Protein AF-A0AAW1MKC7-F1 (afdb_monomer)

Mean predicted aligned error: 20.27 Å

pLDDT: mean 74.58, std 15.75, range [35.03, 94.0]

Sequence (272 aa):
MADAAARQLQYEYKANSNLVLQADVRLIERRSRDEATGEVMSLVGKLSGTRMGDRAQRTRPGKAEERKVKRQKRDEAQYDFARMKGATLLSEGVDEMVGIIYRPKTQETRQTYEVLLSFLQEALGDQPRDILCGAADEVLAVLKNDRLKEKEKKKETETLIGPLAEERFALLVNLGKKITDFGNEESKAANVGEENIDETYGINVQFEESEEEDDEDMYGEVREEMDDEEGEEAKDDGAIHAENLGGVEEMKKEKSLHPLDIDAYWLNRYIP

Radius of gyration: 43.29 Å; Cα contacts (8 Å, |Δi|>4): 87; chains: 1; bounding box: 131×87×96 Å

Nearest PDB structures (foldseek):
  8h6e-assembly1_5D  TM=7.846E-01  e=1.022E-12  Homo sapiens
  7dvq-assembly1_D  TM=9.592E-01  e=7.046E-06  Homo sapiens
  8ro0-assembly1_B  TM=9.860E-01  e=1.695E-04  Caenorhabditis elegans
  6yxq-assembly1_A  TM=3.711E-01  e=7.176E-02  Homo sapiens

Solvent-accessible surface area (backbone atoms only — not comparable to full-atom values): 18209 Å² total; per-residue (Å²): 116,70,72,60,53,53,53,48,64,76,68,44,56,79,75,58,73,78,60,78,79,78,74,62,73,84,79,46,81,76,74,61,94,83,59,87,79,81,69,90,71,83,57,80,90,69,52,80,93,62,57,95,64,77,83,69,77,84,81,76,75,78,65,54,68,61,17,49,51,50,34,53,54,50,52,60,69,40,44,64,57,58,70,43,60,88,58,50,94,85,34,74,80,52,61,61,52,68,79,57,86,75,75,68,87,44,75,68,33,37,54,47,47,54,52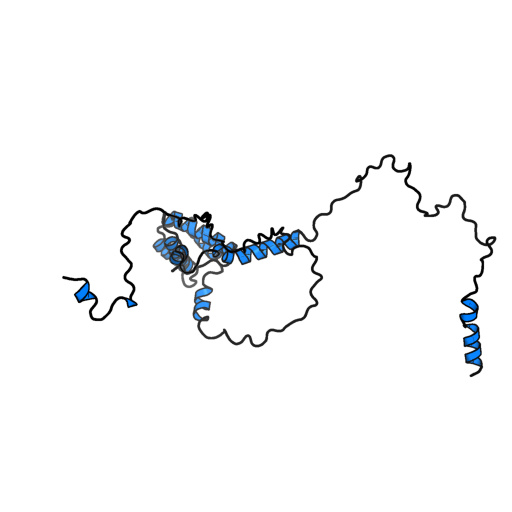,50,44,53,55,46,36,73,58,74,38,98,65,60,69,54,60,47,45,43,52,50,45,55,46,47,51,49,71,67,37,84,88,55,52,73,73,52,36,50,54,54,45,29,70,73,57,38,92,68,58,70,69,57,50,53,52,51,53,52,45,53,65,64,46,78,72,76,72,61,50,73,72,38,63,77,61,69,76,82,82,80,87,84,77,84,83,74,80,83,85,78,88,70,83,76,73,87,75,65,97,60,58,78,48,70,61,84,75,76,82,71,74,79,79,66,69,86,73,75,86,71,84,65,76,88,73,81,87,81,76,85,79,93,73,91,72,85,67,80,74,78,82,53,78,85,72,63,53,102,58,43,66,72,75,74,49,134

Organism: Popillia japonica (NCBI:txid7064)

InterPro domains:
  IPR048863 Pre-mRNA-splicing helicase BRR2-like, plug domain [PF21188] (109-175)

Structure (mmCIF, N/CA/C/O backbone):
data_AF-A0AAW1MKC7-F1
#
_entry.id   AF-A0AAW1MKC7-F1
#
loop_
_atom_site.group_PDB
_atom_site.id
_atom_site.type_symbol
_atom_site.label_atom_id
_atom_site.label_alt_id
_atom_site.label_comp_id
_atom_site.label_asym_id
_atom_site.label_entity_id
_atom_site.label_seq_id
_atom_site.pdbx_PDB_ins_code
_atom_site.Cartn_x
_atom_site.Cartn_y
_atom_site.Cartn_z
_atom_site.occupancy
_atom_site.B_iso_or_equiv
_atom_site.auth_seq_id
_atom_site.auth_comp_id
_atom_site.auth_asym_id
_atom_site.auth_atom_id
_atom_site.pdbx_PDB_model_num
ATOM 1 N N . MET A 1 1 ? 38.127 50.609 -59.399 1.00 57.94 1 MET A N 1
ATOM 2 C CA . MET A 1 1 ? 37.382 49.496 -60.036 1.00 57.94 1 MET A CA 1
ATOM 3 C C . MET A 1 1 ? 38.293 48.476 -60.728 1.00 57.94 1 MET A C 1
ATOM 5 O O . MET A 1 1 ? 37.998 47.299 -60.615 1.00 57.94 1 MET A O 1
ATOM 9 N N . ALA A 1 2 ? 39.412 48.862 -61.361 1.00 62.75 2 ALA A N 1
ATOM 10 C CA . ALA A 1 2 ? 40.332 47.911 -62.011 1.00 62.75 2 ALA A CA 1
ATOM 11 C C . ALA A 1 2 ? 41.073 46.953 -61.044 1.00 62.75 2 ALA A C 1
ATOM 13 O O . ALA A 1 2 ? 41.262 45.785 -61.360 1.00 62.75 2 ALA A O 1
ATOM 14 N N . ASP A 1 3 ? 41.425 47.419 -59.840 1.00 67.38 3 ASP A N 1
ATOM 15 C CA . ASP A 1 3 ? 42.189 46.628 -58.856 1.00 67.38 3 ASP A CA 1
ATOM 16 C C . ASP A 1 3 ? 41.372 45.471 -58.231 1.00 67.38 3 ASP A C 1
ATOM 18 O O . ASP A 1 3 ? 41.902 44.427 -57.859 1.00 67.38 3 ASP A O 1
ATOM 22 N N . ALA A 1 4 ? 40.042 45.615 -58.186 1.00 68.50 4 ALA A N 1
ATOM 23 C CA . ALA A 1 4 ? 39.134 44.569 -57.711 1.00 68.50 4 ALA A CA 1
ATOM 24 C C . ALA A 1 4 ? 38.968 43.435 -58.739 1.00 68.50 4 ALA A C 1
ATOM 26 O O . ALA A 1 4 ? 38.942 42.265 -58.363 1.00 68.50 4 ALA A O 1
ATOM 27 N N . ALA A 1 5 ? 38.928 43.775 -60.032 1.00 72.69 5 ALA A N 1
ATOM 28 C CA . ALA A 1 5 ? 38.855 42.800 -61.118 1.00 72.69 5 ALA A CA 1
ATOM 29 C C . ALA A 1 5 ? 40.158 41.990 -61.247 1.00 72.69 5 ALA A C 1
ATOM 31 O O . ALA A 1 5 ? 40.115 40.783 -61.464 1.00 72.69 5 ALA A O 1
ATOM 32 N N . ALA A 1 6 ? 41.318 42.623 -61.034 1.00 73.06 6 ALA A N 1
ATOM 33 C CA . ALA A 1 6 ? 42.609 41.933 -61.036 1.00 73.06 6 ALA A CA 1
ATOM 34 C C . ALA A 1 6 ? 42.734 40.914 -59.888 1.00 73.06 6 ALA A C 1
ATOM 36 O O . ALA A 1 6 ? 43.216 39.804 -60.109 1.00 73.06 6 ALA A O 1
ATOM 37 N N . ARG A 1 7 ? 42.240 41.239 -58.682 1.00 70.19 7 ARG A N 1
ATOM 38 C CA . ARG A 1 7 ? 42.171 40.263 -57.577 1.00 70.19 7 ARG A CA 1
ATOM 39 C C . ARG A 1 7 ? 41.189 39.132 -57.859 1.00 70.19 7 ARG A C 1
ATOM 41 O O . ARG A 1 7 ? 41.499 37.991 -57.544 1.00 70.19 7 ARG A O 1
ATOM 48 N N . GLN A 1 8 ? 40.034 39.417 -58.461 1.00 69.94 8 GLN A N 1
ATOM 49 C CA . GLN A 1 8 ? 39.086 38.365 -58.843 1.00 69.94 8 GLN A CA 1
ATOM 50 C C . GLN A 1 8 ? 39.697 37.389 -59.855 1.00 69.94 8 GLN A C 1
ATOM 52 O O . GLN A 1 8 ? 39.552 36.187 -59.671 1.00 69.94 8 GLN A O 1
ATOM 57 N N . LEU A 1 9 ? 40.458 37.881 -60.839 1.00 69.12 9 LEU A N 1
ATOM 58 C CA . LEU A 1 9 ? 41.178 37.038 -61.802 1.00 69.12 9 LEU A CA 1
ATOM 59 C C . LEU A 1 9 ? 42.311 36.217 -61.159 1.00 69.12 9 LEU A C 1
ATOM 61 O O . LEU A 1 9 ? 42.564 35.093 -61.579 1.00 69.12 9 LEU A O 1
ATOM 65 N N . GLN A 1 10 ? 42.983 36.741 -60.127 1.00 66.56 10 GLN A N 1
ATOM 66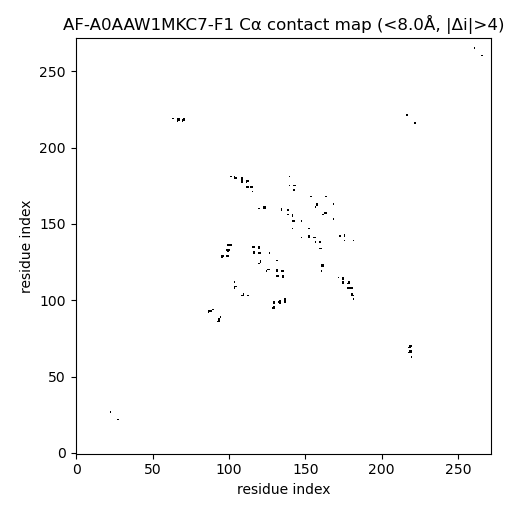 C CA . GLN A 1 10 ? 44.035 36.009 -59.403 1.00 66.56 10 GLN A CA 1
ATOM 67 C C . GLN A 1 10 ? 43.498 34.837 -58.568 1.00 66.56 10 GLN A C 1
ATOM 69 O O . GLN A 1 10 ? 44.209 33.853 -58.377 1.00 66.56 10 GLN A O 1
ATOM 74 N N . TYR A 1 11 ? 42.256 34.930 -58.087 1.00 66.69 11 TYR A N 1
ATOM 75 C CA . TYR A 1 11 ? 41.595 33.881 -57.302 1.00 66.69 11 TYR A CA 1
ATOM 76 C C . TYR A 1 11 ? 40.483 33.168 -58.084 1.00 66.69 11 TYR A C 1
ATOM 78 O O . TYR A 1 11 ? 39.650 32.478 -57.492 1.00 66.69 11 TYR A O 1
ATOM 86 N N . GLU A 1 12 ? 40.442 33.323 -59.411 1.00 72.44 12 GLU A N 1
ATOM 87 C CA . GLU A 1 12 ? 39.444 32.659 -60.241 1.00 72.44 12 GLU A CA 1
ATOM 88 C C . GLU A 1 12 ? 39.705 31.146 -60.274 1.00 72.44 12 GLU A C 1
ATOM 90 O O . GLU A 1 12 ? 40.585 30.631 -60.964 1.00 72.44 12 GLU A O 1
ATOM 95 N N . TYR A 1 13 ? 38.869 30.401 -59.551 1.00 62.97 13 TYR A N 1
ATOM 96 C CA . TYR A 1 13 ? 38.897 28.938 -59.507 1.00 62.97 13 TYR A CA 1
ATOM 97 C C . TYR A 1 13 ? 38.614 28.275 -60.865 1.00 62.97 13 TYR A C 1
ATOM 99 O O . TYR A 1 13 ? 38.887 27.089 -61.019 1.00 62.97 13 TYR A O 1
ATOM 107 N N . LYS A 1 14 ? 38.127 29.020 -61.869 1.00 67.81 14 LYS A N 1
ATOM 108 C CA . LYS A 1 14 ? 37.900 28.519 -63.237 1.00 67.81 14 LYS A CA 1
ATOM 109 C C . LYS A 1 14 ? 39.175 28.029 -63.926 1.00 67.81 14 LYS A C 1
ATOM 111 O O . L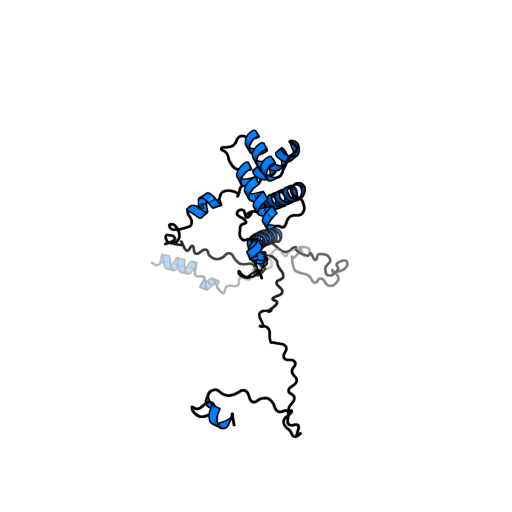YS A 1 14 ? 39.103 27.088 -64.707 1.00 67.81 14 LYS A O 1
ATOM 116 N N . ALA A 1 15 ? 40.327 28.641 -63.645 1.00 63.81 15 ALA A N 1
ATOM 117 C CA . ALA A 1 15 ? 41.605 28.187 -64.200 1.00 63.81 15 ALA A CA 1
ATOM 118 C C . ALA A 1 15 ? 42.137 26.931 -63.483 1.00 63.81 15 ALA A C 1
ATOM 120 O O . ALA A 1 15 ? 42.843 26.122 -64.079 1.00 63.81 15 ALA A O 1
ATOM 121 N N . ASN A 1 16 ? 41.747 26.742 -62.220 1.00 63.62 16 ASN A N 1
ATOM 122 C CA . ASN A 1 16 ? 42.212 25.646 -61.372 1.00 63.62 16 ASN A CA 1
ATOM 123 C C . ASN A 1 16 ? 41.241 24.456 -61.336 1.00 63.62 16 ASN A C 1
ATOM 125 O O . ASN A 1 16 ? 41.615 23.389 -60.859 1.00 63.62 16 ASN A O 1
ATOM 129 N N . SER A 1 17 ? 40.010 24.600 -61.842 1.00 67.81 17 SER A N 1
ATOM 130 C CA . SER A 1 17 ? 38.966 23.578 -61.692 1.00 67.81 17 SER A CA 1
ATOM 131 C C . SER A 1 17 ? 39.216 22.311 -62.513 1.00 67.81 17 SER A C 1
ATOM 133 O O . SER A 1 17 ? 38.713 21.257 -62.146 1.00 67.81 17 SER A O 1
ATOM 135 N N . ASN A 1 18 ? 40.012 22.393 -63.587 1.00 71.44 18 ASN A N 1
ATOM 136 C CA . ASN A 1 18 ? 40.374 21.243 -64.432 1.00 71.44 18 ASN A CA 1
ATOM 137 C C . ASN A 1 18 ? 41.886 20.952 -64.448 1.00 71.44 18 ASN A C 1
ATOM 139 O O . ASN A 1 18 ? 42.344 20.117 -65.231 1.00 71.44 18 ASN A O 1
ATOM 143 N N . LEU A 1 19 ? 42.678 21.635 -63.617 1.00 73.00 19 LEU A N 1
ATOM 144 C CA . LEU A 1 19 ? 44.123 21.438 -63.580 1.00 73.00 19 LEU A CA 1
ATOM 145 C C . LEU A 1 19 ? 44.464 20.246 -62.678 1.00 73.00 19 LEU A C 1
ATOM 147 O O . LEU A 1 19 ? 44.645 20.385 -61.471 1.00 73.00 19 LEU A O 1
ATOM 151 N N . VAL A 1 20 ? 44.581 19.061 -63.274 1.00 67.94 20 VAL A N 1
ATOM 152 C CA . VAL A 1 20 ? 45.128 17.885 -62.587 1.00 67.94 20 VAL A CA 1
ATOM 153 C C . VAL A 1 20 ? 46.652 17.959 -62.658 1.00 67.94 20 VAL A C 1
ATOM 155 O O . VAL A 1 20 ? 47.268 17.504 -63.621 1.00 67.94 20 VAL A O 1
ATOM 158 N N . LEU A 1 21 ? 47.274 18.566 -61.646 1.00 71.50 21 LEU A N 1
ATOM 159 C CA . LEU A 1 21 ? 48.724 18.498 -61.476 1.00 71.50 21 LEU A CA 1
ATOM 160 C C . LEU A 1 21 ? 49.099 17.067 -61.080 1.00 71.50 21 LEU A C 1
ATOM 162 O O . LEU A 1 21 ? 48.853 16.633 -59.956 1.00 71.50 21 LEU A O 1
ATOM 166 N N . GLN A 1 22 ? 49.689 16.320 -62.013 1.00 67.19 22 GLN A N 1
ATOM 167 C CA . GLN A 1 22 ? 50.344 15.060 -61.679 1.00 67.19 22 GLN A CA 1
ATOM 168 C C . GLN A 1 22 ? 51.588 15.390 -60.852 1.00 67.19 22 GLN A C 1
ATOM 170 O O . GLN A 1 22 ? 52.542 15.974 -61.363 1.00 67.19 22 GLN A O 1
ATOM 175 N N . ALA A 1 23 ? 51.562 15.058 -59.562 1.00 67.81 23 ALA A N 1
ATOM 176 C CA . ALA A 1 23 ? 52.738 15.171 -58.712 1.00 67.81 23 ALA A CA 1
ATOM 177 C C . ALA A 1 23 ? 53.872 14.312 -59.295 1.00 67.81 23 ALA A C 1
ATOM 179 O O . ALA A 1 23 ? 53.654 13.161 -59.681 1.00 67.81 23 ALA A O 1
ATOM 180 N N . ASP A 1 24 ? 55.081 14.872 -59.374 1.00 67.75 24 ASP A N 1
ATOM 181 C CA . ASP A 1 24 ? 56.245 14.151 -59.881 1.00 67.75 24 ASP A CA 1
ATOM 182 C C . ASP A 1 24 ? 56.581 12.997 -58.923 1.00 67.75 24 ASP A C 1
ATOM 184 O O . ASP A 1 24 ? 57.064 13.192 -57.806 1.00 67.75 24 ASP A O 1
ATOM 188 N N . VAL A 1 25 ? 56.296 11.770 -59.363 1.00 66.06 25 VAL A N 1
ATOM 189 C CA . VAL A 1 25 ? 56.378 10.523 -58.576 1.00 66.06 25 VAL A CA 1
ATOM 190 C C . VAL A 1 25 ? 57.807 10.212 -58.103 1.00 66.06 25 VAL A C 1
ATOM 192 O O . VAL A 1 25 ? 58.027 9.276 -57.336 1.00 66.06 25 VAL A O 1
ATOM 195 N N . ARG A 1 26 ? 58.801 10.973 -58.577 1.00 68.06 26 ARG A N 1
ATOM 196 C CA . ARG A 1 26 ? 60.199 10.911 -58.129 1.00 68.06 26 ARG A CA 1
ATOM 197 C C . ARG A 1 26 ? 60.459 11.702 -56.843 1.00 68.06 26 ARG A C 1
ATOM 199 O O . ARG A 1 26 ? 61.398 11.358 -56.136 1.00 68.06 26 ARG A O 1
ATOM 206 N N . LEU A 1 27 ? 59.655 12.730 -56.552 1.00 66.50 27 LEU A N 1
ATOM 207 C CA . LEU A 1 27 ? 59.727 13.526 -55.316 1.00 66.50 27 LEU A CA 1
ATOM 208 C C . LEU A 1 27 ? 58.799 13.003 -54.210 1.00 66.50 27 LEU A C 1
ATOM 210 O O . LEU A 1 27 ? 58.861 13.477 -53.079 1.00 66.50 27 LEU A O 1
ATOM 214 N N . ILE A 1 28 ? 57.949 12.026 -54.525 1.00 65.06 28 ILE A N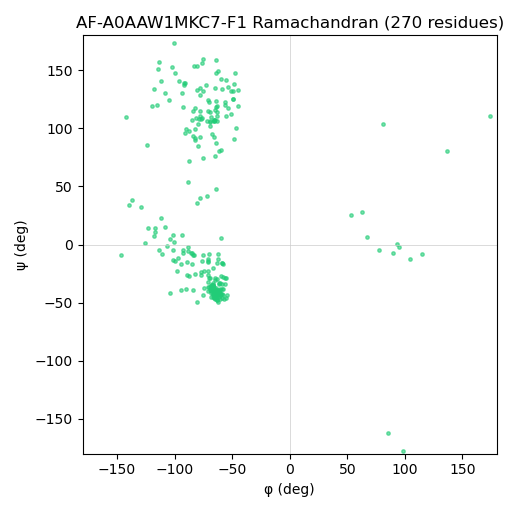 1
ATOM 215 C CA . ILE A 1 28 ? 57.167 11.290 -53.535 1.00 65.06 28 ILE A CA 1
ATOM 216 C C . ILE A 1 28 ? 58.081 10.208 -52.967 1.00 65.06 28 ILE A C 1
ATOM 218 O O . ILE A 1 28 ? 58.536 9.327 -53.701 1.00 65.06 28 ILE A O 1
ATOM 222 N N . GLU A 1 29 ? 58.363 10.280 -51.668 1.00 64.50 29 GLU A N 1
ATOM 223 C CA . GLU A 1 29 ? 59.078 9.230 -50.949 1.00 64.50 29 GLU A CA 1
ATOM 224 C C . GLU A 1 29 ? 58.322 7.912 -51.167 1.00 64.50 29 GLU A C 1
ATOM 226 O O . GLU A 1 29 ? 57.168 7.746 -50.760 1.00 64.50 29 GLU A O 1
ATOM 231 N N . ARG A 1 30 ? 58.924 6.993 -51.932 1.00 62.44 30 ARG A N 1
ATOM 232 C CA . ARG A 1 30 ? 58.345 5.669 -52.150 1.00 62.44 30 ARG A CA 1
ATOM 233 C C . ARG A 1 30 ? 58.350 4.983 -50.795 1.00 62.44 30 ARG A C 1
ATOM 235 O O . ARG A 1 30 ? 59.424 4.612 -50.328 1.00 62.44 30 ARG A O 1
ATOM 242 N N . ARG A 1 31 ? 57.169 4.844 -50.185 1.00 59.59 31 ARG A N 1
ATOM 243 C CA . ARG A 1 31 ? 56.999 4.107 -48.929 1.00 59.59 31 ARG A CA 1
ATOM 244 C C . ARG A 1 31 ? 57.766 2.798 -48.989 1.00 59.59 31 ARG A C 1
ATOM 246 O O . ARG A 1 31 ? 57.714 2.090 -50.005 1.00 59.59 31 ARG A O 1
ATOM 253 N N . SER A 1 32 ? 58.507 2.517 -47.923 1.00 61.91 32 SER A N 1
ATOM 254 C CA . SER A 1 32 ? 59.275 1.286 -47.840 1.00 61.91 32 SER A CA 1
ATOM 255 C C . SER A 1 32 ? 58.316 0.104 -47.951 1.00 61.91 32 SER A C 1
ATOM 257 O O . SER A 1 32 ? 57.198 0.137 -47.439 1.00 61.91 32 SER A O 1
ATOM 259 N N . ARG A 1 33 ? 58.745 -0.953 -48.644 1.00 63.53 33 ARG A N 1
ATOM 260 C CA . ARG A 1 33 ? 57.921 -2.136 -48.946 1.00 63.53 33 ARG A CA 1
ATOM 261 C C . ARG A 1 33 ? 57.393 -2.849 -47.686 1.00 63.53 33 ARG A C 1
ATOM 263 O O . ARG A 1 33 ? 56.461 -3.636 -47.800 1.00 63.53 33 ARG A O 1
ATOM 270 N N . ASP A 1 34 ? 57.973 -2.541 -46.526 1.00 64.88 34 ASP A N 1
ATOM 271 C CA . ASP A 1 34 ? 57.637 -3.095 -45.211 1.00 64.88 34 ASP A CA 1
ATOM 272 C C . ASP A 1 34 ? 56.769 -2.168 -44.335 1.00 64.88 34 ASP A C 1
ATOM 274 O O . ASP A 1 34 ? 56.546 -2.457 -43.159 1.00 64.88 34 ASP A O 1
ATOM 278 N N . GLU A 1 35 ? 56.255 -1.056 -44.863 1.00 73.00 35 GLU A N 1
ATOM 279 C CA . GLU A 1 35 ? 55.296 -0.232 -44.123 1.00 73.00 35 GLU A CA 1
ATOM 280 C C . GLU A 1 35 ? 53.896 -0.855 -44.156 1.00 73.00 35 GLU A C 1
ATOM 282 O O . GLU A 1 35 ? 53.359 -1.168 -45.219 1.00 73.00 35 GLU A O 1
ATOM 287 N N . ALA A 1 36 ? 53.275 -1.014 -42.983 1.00 73.69 36 ALA A N 1
ATOM 288 C CA . ALA A 1 36 ? 51.906 -1.501 -42.878 1.00 73.69 36 ALA A CA 1
ATOM 289 C C . ALA A 1 36 ? 50.946 -0.511 -43.562 1.00 73.69 36 ALA A C 1
ATOM 291 O O . ALA A 1 36 ? 50.653 0.562 -43.039 1.00 73.69 36 ALA A O 1
ATOM 292 N N . THR A 1 37 ? 50.445 -0.886 -44.738 1.00 76.75 37 THR A N 1
ATOM 293 C CA . THR A 1 37 ? 49.634 -0.038 -45.626 1.00 76.75 37 THR A CA 1
ATOM 294 C C . THR A 1 37 ? 48.229 0.253 -45.096 1.00 76.75 37 THR A C 1
ATOM 296 O O . THR A 1 37 ? 47.515 1.068 -45.672 1.00 76.75 37 THR A O 1
ATOM 299 N N . GLY A 1 38 ? 47.818 -0.400 -44.001 1.00 82.44 38 GLY A N 1
ATOM 300 C CA . GLY A 1 38 ? 46.467 -0.291 -43.442 1.00 82.44 38 GLY A CA 1
ATOM 301 C C . GLY A 1 38 ? 45.378 -0.882 -44.345 1.00 82.44 38 GLY A C 1
ATOM 302 O O . GLY A 1 38 ? 44.195 -0.750 -44.044 1.00 82.44 38 GLY A O 1
ATOM 303 N N . GLU A 1 39 ? 45.757 -1.528 -45.450 1.00 84.81 39 GLU A N 1
ATOM 304 C CA . GLU A 1 39 ? 44.825 -2.133 -46.395 1.00 84.81 39 GLU A CA 1
ATOM 305 C C . GLU A 1 39 ? 44.200 -3.405 -45.806 1.00 84.81 39 GLU A C 1
ATOM 307 O O . GLU A 1 39 ? 44.876 -4.243 -45.199 1.00 84.81 39 GLU A O 1
ATOM 312 N N . VAL A 1 40 ? 42.889 -3.571 -45.998 1.00 88.50 40 VAL A N 1
ATOM 313 C CA . VAL A 1 40 ? 42.175 -4.775 -45.561 1.00 88.50 40 VAL A CA 1
ATOM 314 C C . VAL A 1 40 ? 42.593 -5.969 -46.419 1.00 88.50 40 VAL A C 1
ATOM 316 O O . VAL A 1 40 ? 42.464 -5.963 -47.641 1.00 88.50 40 VAL A O 1
ATOM 319 N N . MET A 1 41 ? 43.100 -7.021 -45.778 1.00 85.62 41 MET A N 1
ATOM 320 C CA . MET A 1 41 ? 43.495 -8.250 -46.463 1.00 85.62 41 MET A CA 1
ATOM 321 C C . MET A 1 41 ? 42.450 -9.347 -46.290 1.00 85.62 41 MET A C 1
ATOM 323 O O . MET A 1 41 ? 41.786 -9.441 -45.260 1.00 85.62 41 MET A O 1
ATOM 327 N N . SER A 1 42 ? 42.391 -10.254 -47.264 1.00 91.06 42 SER A N 1
ATOM 328 C CA . SER A 1 42 ? 41.594 -11.476 -47.151 1.00 91.06 42 SER A CA 1
ATOM 329 C C . SER A 1 42 ? 4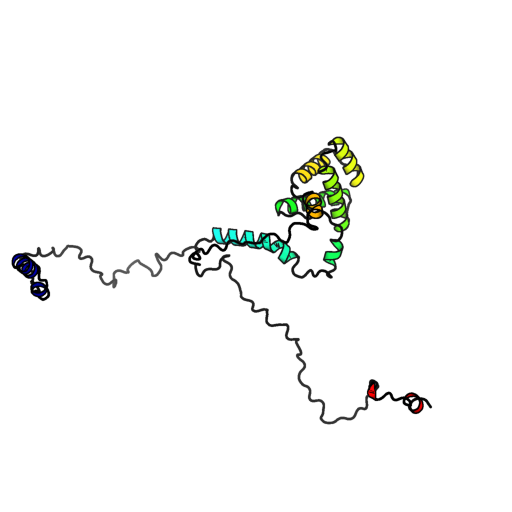1.959 -12.287 -45.898 1.00 91.06 42 SER A C 1
ATOM 331 O O . SER A 1 42 ? 43.139 -12.396 -45.530 1.00 91.06 42 SER A O 1
ATOM 333 N N . LEU A 1 43 ? 40.930 -12.865 -45.265 1.00 88.38 43 LEU A N 1
ATOM 334 C CA . LEU A 1 43 ? 41.029 -13.741 -44.093 1.00 88.38 43 LEU A CA 1
ATOM 335 C C . LEU A 1 43 ? 41.226 -15.226 -44.461 1.00 88.38 43 LEU A C 1
ATOM 337 O O . LEU A 1 43 ? 41.373 -16.061 -43.568 1.00 88.38 43 LEU A O 1
ATOM 341 N N . VAL A 1 44 ? 41.252 -15.583 -45.751 1.00 89.56 44 VAL A N 1
ATOM 342 C CA . VAL A 1 44 ? 41.500 -16.967 -46.199 1.00 89.56 44 VAL A CA 1
ATOM 343 C C . VAL A 1 44 ? 42.841 -17.459 -45.636 1.00 89.56 44 VAL A C 1
ATOM 345 O O . VAL A 1 44 ? 43.873 -16.820 -45.824 1.00 89.56 44 VAL A O 1
ATOM 348 N N . GLY A 1 45 ? 42.820 -18.572 -44.896 1.00 88.69 45 GLY A N 1
ATOM 349 C CA . GLY A 1 45 ? 44.000 -19.137 -44.224 1.00 88.69 45 GLY A CA 1
ATOM 350 C C . GLY A 1 45 ? 44.431 -18.430 -42.929 1.00 88.69 45 GLY A C 1
ATOM 351 O O . GLY A 1 45 ? 45.318 -18.932 -42.247 1.00 88.69 45 GLY A O 1
ATOM 352 N N . LYS A 1 46 ? 43.791 -17.314 -42.550 1.00 88.56 46 LYS A N 1
ATOM 353 C CA . LYS A 1 46 ? 44.071 -16.545 -41.316 1.00 88.56 46 LYS A CA 1
ATOM 354 C C . LYS A 1 46 ? 43.033 -16.764 -40.206 1.00 88.56 46 LYS A C 1
ATOM 356 O O . LYS A 1 46 ? 43.092 -16.113 -39.172 1.00 88.56 46 LYS A O 1
ATOM 361 N N . LEU A 1 47 ? 42.081 -17.672 -40.425 1.00 87.44 47 LEU A N 1
ATOM 362 C CA . LEU A 1 47 ? 41.035 -18.058 -39.466 1.00 87.44 47 LEU A CA 1
ATOM 363 C C . LEU A 1 47 ? 41.423 -19.284 -38.617 1.00 87.44 47 LEU A C 1
ATOM 365 O O . LEU A 1 47 ? 40.596 -19.839 -37.899 1.00 87.44 47 LEU A O 1
ATOM 369 N N . SER A 1 48 ? 42.670 -19.757 -38.707 1.00 86.06 48 SER A N 1
ATOM 370 C CA . SER A 1 48 ? 43.135 -20.885 -37.897 1.00 86.06 48 SER A CA 1
ATOM 371 C C . SER A 1 48 ? 43.125 -20.506 -36.414 1.00 86.06 48 SER A C 1
ATOM 373 O O . SER A 1 48 ? 43.871 -19.621 -36.001 1.00 86.06 48 SER A O 1
ATOM 375 N N . GLY A 1 49 ? 42.294 -21.182 -35.621 1.00 86.94 49 GLY A N 1
ATOM 376 C CA . GLY A 1 49 ? 42.172 -20.941 -34.180 1.00 86.94 49 GLY A CA 1
ATOM 377 C C . GLY A 1 49 ? 41.046 -19.987 -33.775 1.00 86.94 49 GLY A C 1
ATOM 378 O O . GLY A 1 49 ? 40.825 -19.827 -32.581 1.00 86.94 49 GLY A O 1
ATOM 379 N N . THR A 1 50 ? 40.298 -19.407 -34.721 1.00 88.38 50 THR A N 1
ATOM 380 C CA . THR A 1 50 ? 39.083 -18.638 -34.418 1.00 88.38 50 THR A CA 1
ATOM 381 C C . THR A 1 50 ? 37.843 -19.416 -34.846 1.00 88.38 50 THR A C 1
ATOM 383 O O . THR A 1 50 ? 37.755 -19.934 -35.960 1.00 88.38 50 THR A O 1
ATOM 386 N N . ARG A 1 51 ? 36.861 -19.530 -33.946 1.00 91.12 51 ARG A N 1
ATOM 387 C CA . ARG A 1 51 ? 35.555 -20.124 -34.260 1.00 91.12 51 ARG A CA 1
ATOM 388 C C . ARG A 1 51 ? 34.534 -19.020 -34.512 1.00 91.12 51 ARG A C 1
ATOM 390 O O . ARG A 1 51 ? 34.570 -17.965 -33.881 1.00 91.12 51 ARG A O 1
ATOM 397 N N . MET A 1 52 ? 33.578 -19.279 -35.401 1.00 91.75 52 MET A N 1
ATOM 398 C CA . MET A 1 52 ? 32.399 -18.421 -35.536 1.00 91.75 52 MET A CA 1
ATOM 399 C C . MET A 1 52 ? 31.696 -18.314 -34.174 1.00 91.75 52 MET A C 1
ATOM 401 O O . MET A 1 52 ? 31.303 -19.330 -33.603 1.00 91.75 52 MET A O 1
ATOM 405 N N . GLY A 1 53 ? 31.585 -17.091 -33.648 1.00 92.75 53 GLY A N 1
ATOM 406 C CA . GLY A 1 53 ? 30.975 -16.808 -32.344 1.00 92.75 53 GLY A CA 1
ATOM 407 C C . GLY A 1 53 ? 31.929 -16.751 -31.144 1.00 92.75 53 GLY A C 1
ATOM 408 O O . GLY A 1 53 ? 31.462 -16.475 -30.046 1.00 92.75 53 GLY A O 1
ATOM 409 N N . ASP A 1 54 ? 33.242 -16.937 -31.323 1.00 90.69 54 ASP A N 1
ATOM 410 C CA . ASP A 1 54 ? 34.225 -16.979 -30.217 1.00 90.69 54 ASP A CA 1
ATOM 411 C C . ASP A 1 54 ? 34.273 -15.688 -29.368 1.00 90.69 54 ASP A C 1
ATOM 413 O O . ASP A 1 54 ? 34.567 -15.708 -28.178 1.00 90.69 54 ASP A O 1
ATOM 417 N N . ARG A 1 55 ? 33.914 -14.546 -29.968 1.00 89.19 55 ARG A N 1
ATOM 418 C CA . ARG A 1 55 ? 33.808 -13.240 -29.289 1.00 89.19 55 ARG A CA 1
ATOM 419 C C . ARG A 1 55 ? 32.390 -12.663 -29.300 1.00 89.19 55 ARG A C 1
ATOM 421 O O . ARG A 1 55 ? 32.220 -11.474 -29.041 1.00 89.19 55 ARG A O 1
ATOM 428 N N . ALA A 1 56 ? 31.380 -13.467 -29.633 1.00 93.38 56 ALA A N 1
ATOM 429 C CA . ALA A 1 56 ? 29.998 -13.003 -29.616 1.00 93.38 56 ALA A CA 1
ATOM 430 C C . ALA A 1 56 ? 29.535 -12.810 -28.165 1.00 93.38 56 ALA A C 1
ATOM 432 O O . ALA A 1 56 ? 29.605 -13.732 -27.354 1.00 93.38 56 ALA A O 1
ATOM 433 N N . GLN A 1 57 ? 29.058 -11.611 -27.838 1.00 92.44 57 GLN A N 1
ATOM 434 C CA . GLN A 1 57 ? 28.519 -11.280 -26.522 1.00 92.44 57 GLN A CA 1
ATOM 435 C C . GLN A 1 57 ? 27.017 -11.031 -26.633 1.00 92.44 57 GLN A C 1
ATOM 437 O O . GLN A 1 57 ? 26.551 -10.437 -27.602 1.00 92.44 57 GLN A O 1
ATOM 442 N N . ARG A 1 58 ? 26.262 -11.495 -25.635 1.00 92.00 58 ARG A N 1
ATOM 443 C CA . ARG A 1 58 ? 24.847 -11.148 -25.481 1.00 92.00 58 ARG A CA 1
ATOM 444 C C . ARG A 1 58 ? 24.745 -9.950 -24.551 1.00 92.00 58 ARG A C 1
ATOM 446 O O . ARG A 1 58 ? 25.331 -9.965 -23.469 1.00 92.00 58 ARG A O 1
ATOM 453 N N . THR A 1 59 ? 24.004 -8.937 -24.968 1.00 89.00 59 THR A N 1
ATOM 454 C CA . THR A 1 59 ? 23.671 -7.794 -24.121 1.00 89.00 59 THR A CA 1
ATOM 455 C C . THR A 1 59 ? 22.470 -8.128 -23.240 1.00 89.00 59 THR A C 1
ATOM 457 O O . THR A 1 59 ? 21.656 -8.998 -23.557 1.00 89.00 59 THR A O 1
ATOM 460 N N . ARG A 1 60 ? 22.388 -7.467 -22.084 1.00 84.94 60 ARG A N 1
ATOM 461 C CA . ARG A 1 60 ? 21.165 -7.446 -21.277 1.00 84.94 60 ARG A CA 1
ATOM 462 C C . ARG A 1 60 ? 20.202 -6.403 -21.857 1.00 84.94 60 ARG A C 1
ATOM 464 O O . ARG A 1 60 ? 20.695 -5.439 -22.445 1.00 84.94 60 ARG A O 1
ATOM 471 N N . PRO A 1 61 ? 18.882 -6.566 -21.664 1.00 82.00 61 PRO A N 1
ATOM 472 C CA . PRO A 1 61 ? 17.916 -5.530 -22.011 1.00 82.00 61 PRO A CA 1
ATOM 473 C C . PRO A 1 61 ? 18.299 -4.202 -21.351 1.00 82.00 61 PRO A C 1
ATOM 475 O O . PRO A 1 61 ? 18.683 -4.181 -20.173 1.00 82.00 61 PRO A O 1
ATOM 478 N N . GLY A 1 62 ? 18.227 -3.111 -22.111 1.00 80.50 62 GLY A N 1
ATOM 479 C CA . GLY A 1 62 ? 18.448 -1.769 -21.581 1.00 80.50 62 GLY A CA 1
ATOM 480 C C . GLY A 1 62 ? 17.403 -1.428 -20.516 1.00 80.50 62 GLY A C 1
ATOM 481 O O . GLY A 1 62 ? 16.285 -1.933 -20.552 1.00 80.50 62 GLY A O 1
ATOM 482 N N . LYS A 1 63 ? 17.771 -0.596 -19.531 1.00 81.94 63 LYS A N 1
ATOM 483 C CA . LYS A 1 63 ? 16.836 -0.013 -18.542 1.00 81.94 63 LYS A CA 1
ATOM 484 C C . LYS A 1 63 ? 15.942 -1.026 -17.788 1.00 81.94 63 LYS A C 1
ATOM 486 O O . LYS A 1 63 ? 14.885 -0.667 -17.275 1.00 81.94 63 LYS A O 1
ATOM 491 N N . ALA A 1 64 ? 16.369 -2.286 -17.655 1.00 81.31 64 ALA A N 1
ATOM 492 C CA . ALA A 1 64 ? 15.559 -3.349 -17.046 1.00 81.31 64 ALA A CA 1
ATOM 493 C C . ALA A 1 64 ? 15.112 -3.042 -15.600 1.00 81.31 64 ALA A C 1
ATOM 495 O O . ALA A 1 64 ? 13.976 -3.329 -15.230 1.00 81.31 64 ALA A O 1
ATOM 496 N N . GLU A 1 65 ? 15.977 -2.426 -14.787 1.00 83.25 65 GLU A N 1
ATOM 497 C CA . GLU A 1 65 ? 15.623 -2.019 -13.418 1.00 83.25 65 GLU A CA 1
ATOM 498 C C . GLU A 1 65 ? 14.611 -0.862 -13.399 1.00 83.25 65 GLU A C 1
ATOM 500 O O . GLU A 1 65 ? 13.665 -0.886 -12.616 1.00 83.25 65 GLU A O 1
ATOM 505 N N . GLU A 1 66 ? 14.738 0.117 -14.300 1.00 84.62 66 GLU A N 1
ATOM 506 C CA . GLU A 1 66 ? 13.789 1.236 -14.398 1.00 84.62 66 GLU A CA 1
ATOM 507 C C . GLU A 1 66 ? 12.394 0.744 -14.792 1.00 84.62 66 GLU A C 1
ATOM 509 O O . GLU A 1 66 ? 11.397 1.130 -14.174 1.00 84.62 66 GLU A O 1
ATOM 514 N N . ARG A 1 67 ? 12.317 -0.167 -15.768 1.00 85.12 67 ARG A N 1
ATOM 515 C CA . ARG A 1 67 ? 11.053 -0.791 -16.189 1.00 85.12 67 ARG A CA 1
ATOM 516 C C . ARG A 1 67 ? 10.431 -1.633 -15.086 1.00 85.12 67 ARG A C 1
ATOM 518 O O . ARG A 1 67 ? 9.228 -1.546 -14.856 1.00 85.12 67 ARG A O 1
ATOM 525 N N . LYS A 1 68 ? 11.245 -2.378 -14.335 1.00 85.81 68 LYS A N 1
ATOM 526 C CA . LYS A 1 68 ? 10.780 -3.148 -13.176 1.00 85.81 68 LYS A CA 1
ATOM 527 C C . LYS A 1 68 ? 10.167 -2.249 -12.100 1.00 85.81 68 LYS A C 1
ATOM 529 O O . LYS A 1 68 ? 9.115 -2.584 -11.562 1.00 85.81 68 LYS A O 1
ATOM 534 N N . VAL A 1 69 ? 10.780 -1.100 -11.814 1.00 87.19 69 VAL A N 1
ATOM 535 C CA . VAL A 1 69 ? 10.224 -0.122 -10.865 1.00 87.19 69 VAL A CA 1
ATOM 536 C C . VAL A 1 69 ? 8.925 0.489 -11.401 1.00 87.19 69 VAL A C 1
ATOM 538 O O . VAL A 1 69 ? 7.957 0.605 -10.648 1.00 87.19 69 VAL A O 1
ATOM 541 N N . LYS A 1 70 ? 8.859 0.842 -12.695 1.00 85.56 70 LYS A N 1
ATOM 542 C CA . LYS A 1 70 ? 7.620 1.332 -13.332 1.00 85.56 70 LYS A CA 1
ATOM 543 C C . LYS A 1 70 ? 6.490 0.302 -13.236 1.00 85.56 70 LYS A C 1
ATOM 545 O O . LYS A 1 70 ? 5.367 0.669 -12.894 1.00 85.56 70 LYS A O 1
ATOM 550 N N . ARG A 1 71 ? 6.796 -0.976 -13.472 1.00 85.06 71 ARG A N 1
ATOM 551 C CA . ARG A 1 71 ? 5.849 -2.091 -13.349 1.00 85.06 71 ARG A CA 1
ATOM 552 C C . ARG A 1 71 ? 5.331 -2.243 -11.922 1.00 85.06 71 ARG A C 1
ATOM 554 O O . ARG A 1 71 ? 4.126 -2.262 -11.722 1.00 85.06 71 ARG A O 1
ATOM 561 N N . GLN A 1 72 ? 6.220 -2.257 -10.929 1.00 84.06 72 GLN A N 1
ATOM 562 C CA . GLN A 1 72 ? 5.821 -2.360 -9.520 1.00 84.06 72 GLN A CA 1
ATOM 563 C C . GLN A 1 72 ? 4.884 -1.225 -9.096 1.00 84.06 72 GLN A C 1
ATOM 565 O O . GLN A 1 72 ? 3.873 -1.482 -8.452 1.00 84.06 72 GLN A O 1
ATOM 570 N N . LYS A 1 73 ? 5.177 0.014 -9.509 1.00 85.25 73 LYS A N 1
ATOM 571 C CA . LYS A 1 73 ? 4.307 1.165 -9.229 1.00 85.25 73 LYS A CA 1
ATOM 572 C C . LYS A 1 73 ? 2.935 1.038 -9.892 1.00 85.25 73 LYS A C 1
ATOM 574 O O . LYS A 1 73 ? 1.930 1.374 -9.272 1.00 85.25 73 LYS A O 1
ATOM 579 N N . ARG A 1 74 ? 2.884 0.566 -11.145 1.00 84.88 74 ARG A N 1
ATOM 580 C CA . ARG A 1 74 ? 1.618 0.325 -11.854 1.00 84.88 74 ARG A CA 1
ATOM 581 C C . ARG A 1 74 ? 0.800 -0.757 -11.153 1.00 84.88 74 ARG A C 1
ATOM 583 O O . ARG A 1 74 ? -0.382 -0.545 -10.915 1.00 84.88 74 ARG A O 1
ATOM 590 N N . ASP A 1 75 ? 1.424 -1.879 -10.811 1.00 83.06 75 ASP A N 1
ATOM 591 C CA . ASP A 1 75 ? 0.746 -3.019 -10.187 1.00 83.06 75 ASP A CA 1
ATOM 592 C C . ASP A 1 75 ? 0.240 -2.671 -8.776 1.00 83.06 75 ASP A C 1
ATOM 594 O O . ASP A 1 75 ? -0.844 -3.102 -8.389 1.00 83.06 75 ASP A O 1
ATOM 598 N N . GLU A 1 76 ? 0.973 -1.844 -8.023 1.00 80.00 76 GLU A N 1
ATOM 599 C CA . GLU A 1 76 ? 0.515 -1.306 -6.736 1.00 80.00 76 GLU A CA 1
ATOM 600 C C . GLU A 1 76 ? -0.714 -0.399 -6.908 1.00 80.00 76 GLU A C 1
ATOM 602 O O . GLU A 1 76 ? -1.703 -0.575 -6.200 1.00 80.00 76 GLU A O 1
ATOM 607 N N . ALA A 1 77 ? -0.697 0.513 -7.886 1.00 78.75 77 ALA A N 1
ATOM 608 C CA . ALA A 1 77 ? -1.830 1.399 -8.166 1.00 78.75 77 ALA A CA 1
ATOM 609 C C . ALA A 1 77 ? -3.057 0.649 -8.718 1.00 78.75 77 ALA A C 1
ATOM 611 O O . ALA A 1 77 ? -4.196 1.010 -8.428 1.00 78.75 77 ALA A O 1
ATOM 612 N N . GLN A 1 78 ? -2.839 -0.403 -9.509 1.00 80.06 78 GLN A N 1
ATOM 613 C CA . GLN A 1 78 ? -3.908 -1.232 -10.063 1.00 80.06 78 GLN A CA 1
ATOM 614 C C . GLN A 1 78 ? -4.408 -2.303 -9.092 1.00 80.06 78 GLN A C 1
ATOM 616 O O . GLN A 1 78 ? -5.424 -2.925 -9.388 1.00 80.06 78 GLN A O 1
ATOM 621 N N . TYR A 1 79 ? -3.757 -2.519 -7.945 1.00 75.81 79 TYR A N 1
ATOM 622 C CA . TYR A 1 79 ? -4.145 -3.561 -6.992 1.00 75.81 79 TYR A CA 1
ATOM 623 C C . TYR A 1 79 ? -5.611 -3.435 -6.557 1.00 75.81 79 TYR A C 1
ATOM 625 O O . TYR A 1 79 ? -6.346 -4.423 -6.563 1.00 75.81 79 TYR A O 1
ATOM 633 N N . ASP A 1 80 ? -6.051 -2.222 -6.217 1.00 70.44 80 ASP A N 1
ATOM 634 C CA . ASP A 1 80 ? -7.423 -1.981 -5.764 1.00 70.44 80 ASP A CA 1
ATOM 635 C C . ASP A 1 80 ? -8.432 -2.181 -6.898 1.00 70.44 80 ASP A C 1
ATOM 637 O O . ASP A 1 80 ? -9.456 -2.841 -6.712 1.00 70.44 80 ASP A O 1
ATOM 641 N N . PHE A 1 81 ? -8.104 -1.698 -8.100 1.00 72.75 81 PHE A N 1
ATOM 642 C CA . PHE A 1 81 ? -8.935 -1.898 -9.284 1.00 72.75 81 PHE A CA 1
ATOM 643 C C . PHE A 1 81 ? -9.039 -3.380 -9.660 1.00 72.75 81 PHE A C 1
ATOM 645 O O . PHE A 1 81 ? -10.131 -3.873 -9.916 1.00 72.75 81 PHE A O 1
ATOM 652 N N . ALA A 1 82 ? -7.926 -4.115 -9.642 1.00 74.75 82 ALA A N 1
ATOM 653 C CA . ALA A 1 82 ? -7.882 -5.543 -9.937 1.00 74.75 82 ALA A CA 1
ATOM 654 C C . ALA A 1 82 ? -8.618 -6.375 -8.879 1.00 74.75 82 ALA A C 1
ATOM 656 O O . ALA A 1 82 ? -9.283 -7.346 -9.226 1.00 74.75 82 ALA A O 1
ATOM 657 N N . ARG A 1 83 ? -8.559 -5.983 -7.600 1.00 70.06 83 ARG A N 1
ATOM 658 C CA . ARG A 1 83 ? -9.326 -6.633 -6.527 1.00 70.06 83 ARG A CA 1
ATOM 659 C C . ARG A 1 83 ? -10.830 -6.415 -6.685 1.00 70.06 83 ARG A C 1
ATOM 661 O O . ARG A 1 83 ? -11.607 -7.309 -6.367 1.00 70.06 83 ARG A O 1
ATOM 668 N N . MET A 1 84 ? -11.235 -5.234 -7.147 1.00 67.25 84 MET A N 1
ATOM 669 C CA . MET A 1 84 ? -12.639 -4.919 -7.423 1.00 67.25 84 MET A CA 1
ATOM 670 C C . MET A 1 84 ? -13.084 -5.372 -8.822 1.00 67.25 84 MET A C 1
ATOM 672 O O . MET A 1 84 ? -14.277 -5.338 -9.123 1.00 67.25 84 MET A O 1
ATOM 676 N N . LYS A 1 85 ? -12.165 -5.840 -9.676 1.00 66.50 85 LYS A N 1
ATOM 677 C CA . LYS A 1 85 ? -12.472 -6.365 -11.009 1.00 66.50 85 LYS A CA 1
ATOM 678 C C . LYS A 1 85 ? -13.296 -7.648 -10.858 1.00 66.50 85 LYS A C 1
ATOM 680 O O . LYS A 1 85 ? -12.781 -8.686 -10.461 1.00 66.50 85 LYS A O 1
ATOM 685 N N . GLY A 1 86 ? -14.593 -7.552 -11.152 1.00 66.50 86 GLY A N 1
ATOM 686 C CA . GLY A 1 86 ? -15.576 -8.632 -10.984 1.00 66.50 86 GLY A CA 1
ATOM 687 C C . GLY A 1 86 ? -16.512 -8.459 -9.781 1.00 66.50 86 GLY A C 1
ATOM 688 O O . GLY A 1 86 ? -17.542 -9.126 -9.715 1.00 66.50 86 GLY A O 1
ATOM 689 N N . ALA A 1 87 ? -16.221 -7.527 -8.870 1.00 66.06 87 ALA A N 1
ATOM 690 C CA . ALA A 1 87 ? -17.137 -7.127 -7.808 1.00 66.06 87 ALA A CA 1
ATOM 691 C C . ALA A 1 87 ? -18.000 -5.958 -8.302 1.00 66.06 87 ALA A C 1
ATOM 693 O O . ALA A 1 87 ? -17.592 -4.798 -8.281 1.00 66.06 87 ALA A O 1
ATOM 694 N N . THR A 1 88 ? -19.198 -6.261 -8.792 1.00 70.50 88 THR A N 1
ATOM 695 C CA . THR A 1 88 ? -20.214 -5.237 -9.062 1.00 70.50 88 THR A CA 1
ATOM 696 C C . THR A 1 88 ? -20.832 -4.759 -7.747 1.00 70.50 88 THR A C 1
ATOM 698 O O . THR A 1 88 ? -20.780 -5.460 -6.741 1.00 70.50 88 THR A O 1
ATOM 701 N N . LEU A 1 89 ? -21.452 -3.573 -7.736 1.00 65.12 89 LEU A N 1
ATOM 702 C CA . LEU A 1 89 ? -22.117 -3.019 -6.540 1.00 65.12 89 LEU A CA 1
ATOM 703 C C . LEU A 1 89 ? -23.222 -3.925 -5.962 1.00 65.12 89 LEU A C 1
ATOM 705 O O . LEU A 1 89 ? -23.640 -3.723 -4.831 1.00 65.12 89 LEU A O 1
ATOM 709 N N . LEU A 1 90 ? -23.698 -4.898 -6.743 1.00 62.66 90 LEU A N 1
ATOM 710 C CA . LEU A 1 90 ? -24.709 -5.884 -6.355 1.00 62.66 90 LEU A CA 1
ATOM 711 C C . LEU A 1 90 ? -24.100 -7.247 -5.978 1.00 62.66 90 LEU A C 1
ATOM 713 O O . LEU A 1 90 ? -24.841 -8.192 -5.726 1.00 62.66 90 LEU A O 1
ATOM 717 N N . SER A 1 91 ? -22.771 -7.374 -5.999 1.00 65.50 91 SER A N 1
ATOM 718 C CA . SER A 1 91 ? -22.071 -8.600 -5.622 1.00 65.50 91 SER A CA 1
ATOM 719 C C . SER A 1 91 ? -22.020 -8.734 -4.100 1.00 65.50 91 SER A C 1
ATOM 721 O O . SER A 1 91 ? -21.699 -7.781 -3.390 1.00 65.50 91 SER A O 1
ATOM 723 N N . GLU A 1 92 ? -22.312 -9.937 -3.614 1.00 58.72 92 GLU A N 1
ATOM 724 C CA . GLU A 1 92 ? -22.529 -10.292 -2.203 1.00 58.72 92 GLU A CA 1
ATOM 725 C C . GLU A 1 92 ? -21.346 -9.916 -1.285 1.00 58.72 92 GLU A C 1
ATOM 727 O O . GLU A 1 92 ? -21.543 -9.523 -0.141 1.00 58.72 92 GLU A O 1
ATOM 732 N N . GLY A 1 93 ? -20.116 -9.895 -1.811 1.00 56.62 93 GLY A N 1
ATOM 733 C CA . GLY A 1 93 ? -18.922 -9.493 -1.051 1.00 56.62 93 GLY A CA 1
ATOM 734 C C . GLY A 1 93 ? -18.769 -7.983 -0.800 1.00 56.62 93 GLY A C 1
ATOM 735 O O . GLY A 1 93 ? -17.876 -7.578 -0.056 1.00 56.62 93 GLY A O 1
ATOM 736 N N . VAL A 1 94 ? -19.590 -7.132 -1.428 1.00 56.62 94 VAL A N 1
ATOM 737 C CA . VAL A 1 94 ? -19.595 -5.676 -1.178 1.00 56.62 94 VAL A CA 1
ATOM 738 C C . VAL A 1 94 ? -20.532 -5.323 -0.019 1.00 56.62 94 VAL A C 1
ATOM 740 O O . VAL A 1 94 ? -20.267 -4.349 0.684 1.00 56.62 94 VAL A O 1
ATOM 743 N N . ASP A 1 95 ? -21.568 -6.131 0.229 1.00 53.09 95 ASP A N 1
ATOM 744 C CA . ASP A 1 95 ? -22.529 -5.919 1.320 1.00 53.09 95 ASP A CA 1
ATOM 745 C C . ASP A 1 95 ? -21.894 -6.191 2.697 1.00 53.09 95 ASP A C 1
ATOM 747 O O . ASP A 1 95 ? -22.061 -5.407 3.626 1.00 53.09 95 ASP A O 1
ATOM 751 N N . GLU A 1 96 ? -21.013 -7.194 2.801 1.00 55.62 96 GLU A N 1
ATOM 752 C CA . GLU A 1 96 ? -20.195 -7.453 4.008 1.00 55.62 96 GLU A CA 1
ATOM 753 C C . GLU A 1 96 ? -19.215 -6.309 4.344 1.00 55.62 96 GLU A C 1
ATOM 755 O O . GLU A 1 96 ? -18.670 -6.228 5.445 1.00 55.62 96 GLU A O 1
ATOM 760 N N . MET A 1 97 ? -18.968 -5.409 3.388 1.00 57.78 97 MET A N 1
ATOM 761 C CA . MET A 1 97 ? -18.110 -4.236 3.552 1.00 57.78 97 MET A CA 1
ATOM 762 C C . MET A 1 97 ? -18.910 -2.987 3.982 1.00 57.78 97 MET A C 1
ATOM 764 O O . MET A 1 97 ? -18.320 -1.926 4.229 1.00 57.78 97 MET A O 1
ATOM 768 N N . VAL A 1 98 ? -20.242 -3.083 4.065 1.00 55.66 98 VAL A N 1
ATOM 769 C CA . VAL A 1 98 ? -21.128 -2.006 4.521 1.00 55.66 98 VAL A CA 1
ATOM 770 C C . VAL A 1 98 ? -21.027 -1.903 6.043 1.00 55.66 98 VAL A C 1
ATOM 772 O O . VAL A 1 98 ? -21.502 -2.759 6.778 1.00 55.66 98 VAL A O 1
ATOM 775 N N . GLY A 1 99 ? -20.388 -0.833 6.523 1.00 60.91 99 GLY A N 1
ATOM 776 C CA . GLY A 1 99 ? -20.185 -0.569 7.954 1.00 60.91 99 GLY A CA 1
ATOM 777 C C . GLY A 1 99 ? -18.724 -0.586 8.407 1.00 60.91 99 GLY A C 1
ATOM 778 O O . GLY A 1 99 ? -18.445 -0.167 9.526 1.00 60.91 99 GLY A O 1
ATOM 779 N N . ILE A 1 100 ? -17.788 -0.991 7.540 1.00 68.69 100 ILE A N 1
ATOM 780 C CA . ILE A 1 100 ? -16.346 -0.867 7.803 1.00 68.69 100 ILE A CA 1
ATOM 781 C C . ILE A 1 100 ? -15.931 0.588 7.555 1.00 68.69 100 ILE A C 1
ATOM 783 O O . ILE A 1 100 ? -16.002 1.071 6.420 1.00 68.69 100 ILE A O 1
ATOM 787 N N . ILE A 1 101 ? -15.505 1.281 8.612 1.00 75.12 101 ILE A N 1
ATOM 788 C CA . ILE A 1 101 ? -15.181 2.715 8.595 1.00 75.12 101 ILE A CA 1
ATOM 789 C C . ILE A 1 101 ? -13.755 2.923 8.095 1.00 75.12 101 ILE A C 1
ATOM 791 O O . ILE A 1 101 ? -13.484 3.863 7.346 1.00 75.12 101 ILE A O 1
ATOM 795 N N . TYR A 1 102 ? -12.825 2.053 8.486 1.00 83.00 102 TYR A N 1
ATOM 796 C CA . TYR A 1 102 ? -11.428 2.215 8.113 1.00 83.00 102 TYR A CA 1
ATOM 797 C C . TYR A 1 102 ? -10.994 1.249 7.012 1.00 83.00 102 TYR A C 1
ATOM 799 O O . TYR A 1 102 ? -11.058 0.027 7.136 1.00 83.00 102 TYR A O 1
ATOM 807 N N . ARG A 1 103 ? -10.471 1.825 5.923 1.00 82.81 103 ARG A N 1
ATOM 808 C CA . ARG A 1 103 ? -9.783 1.094 4.857 1.00 82.81 103 ARG A CA 1
ATOM 809 C C . ARG A 1 103 ? -8.340 1.589 4.735 1.00 82.81 103 ARG A C 1
ATOM 811 O O . ARG A 1 103 ? -8.141 2.774 4.453 1.00 82.81 103 ARG A O 1
ATOM 818 N N . PRO A 1 104 ? -7.339 0.713 4.928 1.00 85.00 104 PRO A N 1
ATOM 819 C CA . PRO A 1 104 ? -5.938 1.100 4.818 1.00 85.00 104 PRO A CA 1
ATOM 820 C C . PRO A 1 104 ? -5.593 1.515 3.383 1.00 85.00 104 PRO A C 1
ATOM 822 O O . PRO A 1 104 ? -5.967 0.829 2.431 1.00 85.00 104 PRO A O 1
ATOM 825 N N . LYS A 1 105 ? -4.873 2.633 3.235 1.00 81.44 105 LYS A N 1
ATOM 826 C CA . LYS A 1 105 ? -4.560 3.266 1.938 1.00 81.44 105 LYS A CA 1
ATOM 827 C C . LYS A 1 105 ? -3.179 2.912 1.392 1.00 81.44 105 LYS A C 1
ATOM 829 O O . LYS A 1 105 ? -2.960 3.038 0.193 1.00 81.44 105 LYS A O 1
ATOM 834 N N . THR A 1 106 ? -2.236 2.506 2.242 1.00 84.62 106 THR A N 1
ATOM 835 C CA . THR A 1 106 ? -0.879 2.129 1.818 1.00 84.62 106 THR A CA 1
ATOM 836 C C . THR A 1 106 ? -0.635 0.644 2.051 1.00 84.62 106 THR A C 1
ATOM 838 O O . THR A 1 106 ? -1.272 0.013 2.897 1.00 84.62 106 THR A O 1
ATOM 841 N N . GLN A 1 107 ? 0.316 0.055 1.320 1.00 85.06 107 GLN A N 1
ATOM 842 C CA . GLN A 1 107 ? 0.684 -1.348 1.527 1.00 85.06 107 GLN A CA 1
ATOM 843 C C . GLN A 1 107 ? 1.158 -1.605 2.967 1.00 85.06 107 GLN A C 1
ATOM 845 O O . GLN A 1 107 ? 0.814 -2.629 3.562 1.00 85.06 107 GLN A O 1
ATOM 850 N N . GLU A 1 108 ? 1.905 -0.662 3.542 1.00 87.00 108 GLU A N 1
ATOM 851 C CA . GLU A 1 108 ? 2.383 -0.743 4.922 1.00 87.00 108 GLU A CA 1
ATOM 852 C C . GLU A 1 108 ? 1.228 -0.705 5.930 1.00 87.00 108 GLU A C 1
ATOM 854 O O . GLU A 1 108 ? 1.188 -1.545 6.833 1.00 87.00 108 GLU A O 1
ATOM 859 N N . THR A 1 109 ? 0.264 0.213 5.766 1.00 89.56 109 THR A N 1
ATOM 860 C CA . THR A 1 109 ? -0.892 0.303 6.675 1.00 89.56 109 THR A CA 1
ATOM 861 C C . THR A 1 109 ? -1.838 -0.877 6.502 1.00 89.56 109 THR A C 1
ATOM 863 O O . THR A 1 109 ? -2.437 -1.341 7.470 1.00 89.56 109 THR A O 1
ATOM 866 N N . ARG A 1 110 ? -1.903 -1.464 5.302 1.00 89.00 110 ARG A N 1
ATOM 867 C CA . ARG A 1 110 ? -2.652 -2.702 5.072 1.00 89.00 110 ARG A CA 1
ATOM 868 C C . ARG A 1 110 ? -2.046 -3.879 5.821 1.00 89.00 110 ARG A C 1
ATOM 870 O O . ARG A 1 110 ? -2.770 -4.619 6.475 1.00 89.00 110 ARG A O 1
ATOM 877 N N . GLN A 1 111 ? -0.727 -4.052 5.760 1.00 90.88 111 GLN A N 1
ATOM 878 C CA . GLN A 1 111 ? -0.055 -5.127 6.494 1.00 90.88 111 GLN A CA 1
ATOM 879 C C . GLN A 1 111 ? -0.231 -4.975 8.007 1.00 90.88 111 GLN A C 1
ATOM 881 O O . GLN A 1 111 ? -0.472 -5.962 8.699 1.00 90.88 111 GLN A O 1
ATOM 886 N N . THR A 1 112 ? -0.140 -3.754 8.536 1.00 93.38 112 THR A N 1
ATOM 887 C CA . THR A 1 112 ? -0.351 -3.520 9.971 1.00 93.38 112 THR A CA 1
ATOM 888 C C . THR A 1 112 ? -1.803 -3.736 10.378 1.00 93.38 112 THR A C 1
ATOM 890 O O . THR A 1 112 ? -2.035 -4.282 11.456 1.00 93.38 112 THR A O 1
ATOM 893 N N . TYR A 1 113 ? -2.762 -3.390 9.516 1.00 92.75 113 TYR A N 1
ATOM 894 C CA . TYR A 1 113 ? -4.178 -3.677 9.730 1.00 92.75 113 TYR A CA 1
ATOM 895 C C . TYR A 1 113 ? -4.479 -5.184 9.719 1.00 92.75 113 TYR A C 1
ATOM 897 O O . TYR A 1 113 ? -5.194 -5.662 10.590 1.00 92.75 113 TYR A O 1
ATOM 905 N N . GLU A 1 114 ? -3.873 -5.972 8.828 1.00 92.06 114 GLU A N 1
ATOM 906 C CA . GLU A 1 114 ? -4.026 -7.440 8.841 1.00 92.06 114 GLU A CA 1
ATOM 907 C C . GLU A 1 114 ? -3.437 -8.076 10.116 1.00 92.06 114 GLU A C 1
ATOM 909 O O . GLU A 1 114 ? -4.022 -8.991 10.702 1.00 92.06 114 GLU A O 1
ATOM 914 N N . VAL A 1 115 ? -2.310 -7.552 10.613 1.00 94.00 115 VAL A N 1
ATOM 915 C CA . VAL A 1 115 ? -1.750 -7.975 11.910 1.00 94.00 115 VAL A CA 1
ATOM 916 C C . VAL A 1 115 ? -2.673 -7.578 13.069 1.00 94.00 115 VAL A C 1
ATOM 918 O O . VAL A 1 115 ? -2.839 -8.357 14.007 1.00 94.00 115 VAL A O 1
ATOM 921 N N . LEU A 1 116 ? -3.302 -6.401 13.006 1.00 92.88 116 LEU A N 1
ATOM 922 C CA . LEU A 1 116 ? -4.299 -5.963 13.986 1.00 92.88 116 LEU A CA 1
ATOM 923 C C . LEU A 1 116 ? -5.533 -6.878 13.986 1.00 92.88 116 LEU A C 1
ATOM 925 O O . LEU A 1 116 ? -5.972 -7.297 15.054 1.00 92.88 116 LEU A O 1
ATOM 929 N N . LEU A 1 117 ? -6.055 -7.232 12.811 1.00 91.94 117 LEU A N 1
ATOM 930 C CA . LEU A 1 117 ? -7.173 -8.170 12.676 1.00 91.94 117 LEU A CA 1
ATOM 931 C C . LEU A 1 117 ? -6.814 -9.550 13.236 1.00 91.94 117 LEU A C 1
ATOM 933 O O . LEU A 1 117 ? -7.599 -10.126 13.983 1.00 91.94 117 LEU A O 1
ATOM 937 N N . SER A 1 118 ? -5.603 -10.040 12.958 1.00 92.25 118 SER A N 1
ATOM 938 C CA . SER A 1 118 ? -5.107 -11.312 13.506 1.00 92.25 118 SER A CA 1
ATOM 939 C C . SER A 1 118 ? -5.028 -11.282 15.037 1.00 92.25 118 SER A C 1
ATOM 941 O O . SER A 1 118 ? -5.387 -12.248 15.708 1.00 92.25 118 SER A O 1
ATOM 943 N N . PHE A 1 119 ? -4.591 -10.154 15.606 1.00 92.12 119 PHE A N 1
ATOM 944 C CA . PHE A 1 119 ? -4.551 -9.951 17.054 1.00 92.12 119 PHE A CA 1
ATOM 945 C C . PHE A 1 119 ? -5.956 -9.959 17.674 1.00 92.12 119 PHE A C 1
ATOM 947 O O . PHE A 1 119 ? -6.163 -10.550 18.733 1.00 92.12 119 PHE A O 1
ATOM 954 N N . LEU A 1 120 ? -6.925 -9.323 17.011 1.00 91.38 120 LEU A N 1
ATOM 955 C CA . LEU A 1 120 ? -8.318 -9.298 17.456 1.00 91.38 120 LEU A CA 1
ATOM 956 C C . LEU A 1 120 ? -8.975 -10.671 17.345 1.00 91.38 120 LEU A C 1
ATOM 958 O O . LEU A 1 120 ? -9.672 -11.071 18.271 1.00 91.38 120 LEU A O 1
ATOM 962 N N . GLN A 1 121 ? -8.695 -11.420 16.279 1.00 91.81 121 GLN A N 1
ATOM 963 C CA . GLN A 1 121 ? -9.171 -12.792 16.116 1.00 91.81 121 GLN A CA 1
ATOM 964 C C . GLN A 1 121 ? -8.653 -13.710 17.234 1.00 91.81 121 GLN A C 1
ATOM 966 O O . GLN A 1 121 ? -9.397 -14.540 17.749 1.00 91.81 121 GLN A O 1
ATOM 971 N N . GLU A 1 122 ? -7.403 -13.542 17.677 1.00 91.00 122 GLU A N 1
ATOM 972 C CA . GLU A 1 122 ? -6.869 -14.320 18.803 1.00 91.00 122 GLU A CA 1
ATOM 973 C C . GLU A 1 122 ? -7.600 -14.022 20.126 1.00 91.00 122 GLU A C 1
ATOM 975 O O . GLU A 1 122 ? -7.698 -14.890 20.995 1.00 91.00 122 GLU A O 1
ATOM 980 N N . ALA A 1 123 ? -8.112 -12.801 20.293 1.00 87.81 123 ALA A N 1
ATOM 981 C CA . ALA A 1 123 ? -8.726 -12.358 21.539 1.00 87.81 123 ALA A CA 1
ATOM 982 C C . ALA A 1 123 ? -10.258 -12.536 21.580 1.00 87.81 123 ALA A C 1
ATOM 984 O O . ALA A 1 123 ? -10.794 -12.937 22.612 1.00 87.81 123 ALA A O 1
ATOM 985 N N . LEU A 1 124 ? -10.955 -12.281 20.468 1.00 87.00 124 LEU A N 1
ATOM 986 C CA . LEU A 1 124 ? -12.412 -12.434 20.313 1.00 87.00 124 LEU A CA 1
ATOM 987 C C . LEU A 1 124 ? -12.819 -13.844 19.850 1.00 87.00 124 LEU A C 1
ATOM 989 O O . LEU A 1 124 ? -13.988 -14.221 19.962 1.00 87.00 124 LEU A O 1
ATOM 993 N N . GLY A 1 125 ? -11.865 -14.631 19.351 1.00 86.75 125 GLY A N 1
ATOM 994 C CA . GLY A 1 125 ? -12.103 -15.946 18.769 1.00 86.75 125 GLY A CA 1
ATOM 995 C C . GLY A 1 125 ? -12.491 -15.880 17.291 1.00 86.75 125 GLY A C 1
ATOM 996 O O . GLY A 1 125 ? -12.264 -14.887 16.601 1.00 86.75 125 GLY A O 1
ATOM 997 N N . ASP A 1 126 ? -13.071 -16.973 16.795 1.00 88.44 126 ASP A N 1
ATOM 998 C CA . ASP A 1 126 ? -13.432 -17.121 15.385 1.00 88.44 126 ASP A CA 1
ATOM 999 C C . ASP A 1 126 ? -14.723 -16.346 15.076 1.00 88.44 126 ASP A C 1
ATOM 1001 O O . ASP A 1 126 ? -15.832 -16.828 15.310 1.00 88.44 126 ASP A O 1
ATOM 1005 N N . GLN A 1 127 ? -14.556 -15.098 14.640 1.00 89.00 127 GLN A N 1
ATOM 1006 C CA . GLN A 1 127 ? -15.629 -14.172 14.277 1.00 89.00 127 GLN A CA 1
ATOM 1007 C C . GLN A 1 127 ? -15.581 -13.862 12.775 1.00 89.00 127 GLN A C 1
ATOM 1009 O O . GLN A 1 127 ? -14.497 -13.876 12.182 1.00 89.00 127 GLN A O 1
ATOM 1014 N N . PRO A 1 128 ? -16.730 -13.552 12.151 1.00 88.06 128 PRO A N 1
ATOM 1015 C CA . PRO A 1 128 ? -16.766 -13.121 10.761 1.00 88.06 128 PRO A CA 1
ATOM 1016 C C . PRO A 1 128 ? -16.024 -11.784 10.558 1.00 88.06 128 PRO A C 1
ATOM 1018 O O . PRO A 1 128 ? -15.755 -11.024 11.496 1.00 88.06 128 PRO A O 1
ATOM 1021 N N . ARG A 1 129 ? -15.616 -11.537 9.306 1.00 84.56 129 ARG A N 1
ATOM 1022 C CA . ARG A 1 129 ? -14.690 -10.454 8.927 1.00 84.56 129 ARG A CA 1
ATOM 1023 C C . ARG A 1 129 ? -15.246 -9.067 9.249 1.00 84.56 129 ARG A C 1
ATOM 1025 O O . ARG A 1 129 ? -14.489 -8.210 9.695 1.00 84.56 129 ARG A O 1
ATOM 1032 N N . ASP A 1 130 ? -16.536 -8.866 9.028 1.00 85.31 130 ASP A N 1
ATOM 1033 C CA . ASP A 1 130 ? -17.290 -7.649 9.333 1.00 85.31 130 ASP A CA 1
ATOM 1034 C C . ASP A 1 130 ? -17.198 -7.273 10.822 1.00 85.31 130 ASP A C 1
ATOM 1036 O O . ASP A 1 130 ? -16.843 -6.141 11.154 1.00 85.31 130 ASP A O 1
ATOM 1040 N N . ILE A 1 131 ? -17.400 -8.239 11.725 1.00 87.88 131 ILE A N 1
ATOM 1041 C CA . ILE A 1 131 ? -17.297 -8.038 13.177 1.00 87.88 131 ILE A CA 1
ATOM 1042 C C . ILE A 1 131 ? -15.853 -7.727 13.583 1.00 87.88 131 ILE A C 1
ATOM 1044 O O . ILE A 1 131 ? -15.622 -6.827 14.393 1.00 87.88 131 ILE A O 1
ATOM 1048 N N . LEU A 1 132 ? -14.866 -8.431 13.015 1.00 90.19 132 LEU A N 1
ATOM 1049 C CA . LEU A 1 132 ? -13.448 -8.162 13.289 1.00 90.19 132 LEU A CA 1
ATOM 1050 C C . LEU A 1 132 ? -13.032 -6.762 12.823 1.00 90.19 132 LEU A C 1
ATOM 1052 O O . LEU A 1 132 ? -12.303 -6.074 13.538 1.00 90.19 132 LEU A O 1
ATOM 1056 N N . CYS A 1 133 ? -13.507 -6.330 11.655 1.00 89.75 133 CYS A N 1
ATOM 1057 C CA . CYS A 1 133 ? -13.271 -4.986 11.140 1.00 89.75 133 CYS A CA 1
ATOM 1058 C C . CYS A 1 133 ? -13.944 -3.920 12.014 1.00 89.75 133 CYS A C 1
ATOM 1060 O O . CYS A 1 133 ? -13.274 -2.967 12.403 1.00 89.75 133 CYS A O 1
ATOM 1062 N N . GLY A 1 134 ? -15.201 -4.116 12.423 1.00 89.19 134 GLY A N 1
ATOM 1063 C CA . GLY A 1 134 ? -15.877 -3.206 13.354 1.00 89.19 134 GLY A CA 1
ATOM 1064 C C . GLY A 1 134 ? -15.161 -3.098 14.707 1.00 89.19 134 GLY A C 1
ATOM 1065 O O . GLY A 1 134 ? -14.942 -1.999 15.214 1.00 89.19 134 GLY A O 1
ATOM 1066 N N . ALA A 1 135 ? -14.705 -4.223 15.267 1.00 90.88 135 ALA A N 1
ATOM 1067 C CA . ALA A 1 135 ? -13.908 -4.227 16.494 1.00 90.88 135 ALA A CA 1
ATOM 1068 C C . ALA A 1 135 ? -12.556 -3.516 16.310 1.00 90.88 135 ALA A C 1
ATOM 1070 O O . ALA A 1 135 ? -12.115 -2.789 17.202 1.00 90.88 135 ALA A O 1
ATOM 1071 N N . ALA A 1 136 ? -11.896 -3.699 15.163 1.00 92.00 136 ALA A N 1
ATOM 1072 C CA . ALA A 1 136 ? -10.651 -3.005 14.847 1.00 92.00 136 ALA A CA 1
ATOM 1073 C C . ALA A 1 136 ? -10.844 -1.491 14.775 1.00 92.00 136 ALA A C 1
ATOM 1075 O O . ALA A 1 136 ? -10.005 -0.751 15.291 1.00 92.00 136 ALA A O 1
ATOM 1076 N N . ASP A 1 137 ? -11.950 -1.041 14.194 1.00 90.25 137 ASP A N 1
ATOM 1077 C CA . ASP A 1 137 ? -12.263 0.375 14.031 1.00 90.25 137 ASP A CA 1
ATOM 1078 C C . ASP A 1 137 ? -12.517 1.045 15.390 1.00 90.25 137 ASP A C 1
ATOM 1080 O O . ASP A 1 137 ? -11.913 2.080 15.685 1.00 90.25 137 ASP A O 1
ATOM 1084 N N . GLU A 1 138 ? -13.298 0.407 16.267 1.00 90.38 138 GLU A N 1
ATOM 1085 C CA . GLU A 1 138 ? -13.519 0.866 17.649 1.00 90.38 138 GLU A CA 1
ATOM 1086 C C . GLU A 1 138 ? -12.210 0.928 18.452 1.00 90.38 138 GLU A C 1
ATOM 1088 O O . GLU A 1 138 ? -11.907 1.906 19.144 1.00 90.38 138 GLU A O 1
ATOM 1093 N N . VAL A 1 139 ? -11.366 -0.095 18.324 1.00 91.75 139 VAL A N 1
ATOM 1094 C CA . VAL A 1 139 ? -10.070 -0.148 19.013 1.00 91.75 139 VAL A CA 1
ATOM 1095 C C . VAL A 1 139 ? -9.129 0.940 18.503 1.00 91.75 139 VAL A C 1
ATOM 1097 O O . VAL A 1 139 ? -8.462 1.606 19.302 1.00 91.75 139 VAL A O 1
ATOM 1100 N N . LEU A 1 140 ? -9.079 1.170 17.190 1.00 91.44 140 LEU A N 1
ATOM 1101 C CA . LEU A 1 140 ? -8.291 2.252 16.606 1.00 91.44 140 LEU A CA 1
ATOM 1102 C C . LEU A 1 140 ? -8.812 3.624 17.034 1.00 91.44 140 LEU A C 1
ATOM 1104 O O . LEU A 1 140 ? -7.988 4.483 17.357 1.00 91.44 140 LEU A O 1
ATOM 1108 N N . ALA A 1 141 ? -10.130 3.814 17.129 1.00 90.12 141 ALA A N 1
ATOM 1109 C CA . ALA A 1 141 ? -10.734 5.047 17.628 1.00 90.12 141 ALA A CA 1
ATOM 1110 C C . ALA A 1 141 ? -10.269 5.365 19.059 1.00 90.12 141 ALA A C 1
ATOM 1112 O O . ALA A 1 141 ? -9.816 6.481 19.330 1.00 90.12 141 ALA A O 1
ATOM 1113 N N . VAL A 1 142 ? -10.262 4.375 19.958 1.00 91.12 142 VAL A N 1
ATOM 1114 C CA . VAL A 1 142 ? -9.758 4.537 21.335 1.00 91.12 142 VAL A CA 1
ATOM 1115 C C . VAL A 1 142 ? -8.252 4.829 21.354 1.00 91.12 142 VAL A C 1
ATOM 1117 O O . VAL A 1 142 ? -7.788 5.754 22.032 1.00 91.12 142 VAL A O 1
ATOM 1120 N N . LEU A 1 143 ? -7.456 4.070 20.594 1.00 90.38 143 LEU A N 1
ATOM 1121 C CA . LEU A 1 143 ? -5.995 4.220 20.575 1.00 90.38 143 LEU A CA 1
ATOM 1122 C C . LEU A 1 143 ? -5.553 5.566 19.991 1.00 90.38 143 LEU A C 1
ATOM 1124 O O . LEU A 1 143 ? -4.582 6.155 20.485 1.00 90.38 143 LEU A O 1
ATOM 1128 N N . LYS A 1 144 ? -6.261 6.064 18.974 1.00 89.75 144 LYS A N 1
ATOM 1129 C CA . LYS A 1 144 ? -5.986 7.337 18.293 1.00 89.75 144 LYS A CA 1
ATOM 1130 C C . LYS A 1 144 ? -6.622 8.553 18.962 1.00 89.75 144 LYS A C 1
ATOM 1132 O O . LYS A 1 144 ? -6.289 9.673 18.595 1.00 89.75 144 LYS A O 1
ATOM 1137 N N . ASN A 1 145 ? -7.467 8.374 19.974 1.00 88.75 145 ASN A N 1
ATOM 1138 C CA . ASN A 1 145 ? -8.038 9.497 20.709 1.00 88.75 145 ASN A CA 1
ATOM 1139 C C . ASN A 1 145 ? -6.987 10.172 21.610 1.00 88.75 145 ASN A C 1
ATOM 1141 O O . ASN A 1 145 ? -6.611 9.646 22.659 1.00 88.75 145 ASN A O 1
ATOM 1145 N N . ASP A 1 146 ? -6.513 11.356 21.229 1.00 86.19 146 ASP A N 1
ATOM 1146 C CA . ASP A 1 146 ? -5.488 12.099 21.981 1.00 86.19 146 ASP A CA 1
ATOM 1147 C C . ASP A 1 146 ? -5.984 12.682 23.314 1.00 86.19 146 ASP A C 1
ATOM 1149 O O . ASP A 1 146 ? -5.182 13.107 24.147 1.00 86.19 146 ASP A O 1
ATOM 1153 N N . ARG A 1 147 ? -7.302 12.696 23.553 1.00 87.50 147 ARG A N 1
ATOM 1154 C CA . ARG A 1 147 ? -7.881 13.210 24.806 1.00 87.50 147 ARG A CA 1
ATOM 1155 C C . ARG A 1 147 ? -7.744 12.225 25.964 1.00 87.50 147 ARG A C 1
ATOM 1157 O O . ARG A 1 147 ? -7.767 12.649 27.118 1.00 87.50 147 ARG A O 1
ATOM 1164 N N . LEU A 1 148 ? -7.610 10.934 25.662 1.00 87.00 148 LEU A N 1
ATOM 1165 C CA . LEU A 1 148 ? -7.555 9.863 26.652 1.00 87.00 148 LEU A CA 1
ATOM 1166 C C . LEU A 1 148 ? -6.119 9.568 27.075 1.00 87.00 148 LEU A C 1
ATOM 1168 O O . LEU A 1 148 ? -5.201 9.488 26.252 1.00 87.00 148 LEU A O 1
ATOM 1172 N N . LYS A 1 149 ? -5.921 9.337 28.374 1.00 90.75 149 LYS A N 1
ATOM 1173 C CA . LYS A 1 149 ? -4.623 8.878 28.891 1.00 90.75 149 LYS A CA 1
ATOM 1174 C C . LYS A 1 149 ? -4.418 7.399 28.582 1.00 90.75 149 LYS A C 1
ATOM 1176 O O . LYS A 1 149 ? -5.366 6.634 28.490 1.00 90.75 149 LYS A O 1
ATOM 1181 N N . GLU A 1 150 ? -3.166 6.952 28.535 1.00 86.81 150 GLU A N 1
ATOM 1182 C CA . GLU A 1 150 ? -2.818 5.553 28.229 1.00 86.81 150 GLU A CA 1
ATOM 1183 C C . GLU A 1 150 ? -3.484 4.533 29.176 1.00 86.81 150 GLU A C 1
ATOM 1185 O O . GLU A 1 150 ? -3.922 3.472 28.743 1.00 86.81 150 GLU A O 1
ATOM 1190 N N . LYS A 1 151 ? -3.667 4.894 30.455 1.00 88.50 151 LYS A N 1
ATOM 1191 C CA . LYS A 1 151 ? -4.412 4.074 31.428 1.00 88.50 151 LYS A CA 1
ATOM 1192 C C . LYS A 1 151 ? -5.903 3.953 31.099 1.00 88.50 151 LYS A C 1
ATOM 1194 O O . LYS A 1 151 ? -6.499 2.914 31.360 1.00 88.50 151 LYS A O 1
ATOM 1199 N N . GLU A 1 152 ? -6.500 5.014 30.565 1.00 91.88 152 GLU A N 1
ATOM 1200 C CA . GLU A 1 152 ? -7.909 5.043 30.157 1.00 91.88 152 GLU A CA 1
ATOM 1201 C C . GLU A 1 152 ? -8.085 4.279 28.845 1.00 91.88 152 GLU A C 1
ATOM 1203 O O . GLU A 1 152 ? -8.940 3.404 28.779 1.00 91.88 152 GLU A O 1
ATOM 1208 N N . LYS A 1 153 ? -7.181 4.481 27.874 1.00 91.56 153 LYS A N 1
ATOM 1209 C CA . LYS A 1 153 ? -7.122 3.697 26.628 1.00 91.56 153 LYS A CA 1
ATOM 1210 C C . LYS A 1 153 ? -7.030 2.199 26.901 1.00 91.56 153 LYS A C 1
ATOM 1212 O O . LYS A 1 153 ? -7.742 1.415 26.283 1.00 91.56 153 LYS A O 1
ATOM 1217 N N . LYS A 1 154 ? -6.192 1.790 27.859 1.00 90.88 154 LYS A N 1
ATOM 1218 C CA . LYS A 1 154 ? -6.102 0.387 28.282 1.00 90.88 154 LYS A CA 1
ATOM 1219 C C . LYS A 1 154 ? -7.428 -0.124 28.838 1.00 90.88 154 LYS A C 1
ATOM 1221 O O . LYS A 1 154 ? -7.894 -1.174 28.425 1.00 90.88 154 LYS A O 1
ATOM 1226 N N . LYS A 1 155 ? -8.068 0.636 29.727 1.00 92.06 155 LYS A N 1
ATOM 1227 C CA . LYS A 1 155 ? -9.345 0.233 30.325 1.00 92.06 155 LYS A CA 1
ATOM 1228 C C . LYS A 1 155 ? -10.468 0.121 29.286 1.00 92.06 155 LYS A C 1
ATOM 1230 O O . LYS A 1 155 ? -11.262 -0.813 29.349 1.00 92.06 155 LYS A O 1
ATOM 1235 N N . GLU A 1 156 ? -10.542 1.057 28.345 1.00 91.69 156 GLU A N 1
ATOM 1236 C CA . GLU A 1 156 ? -11.543 1.043 27.272 1.00 91.69 156 GLU A CA 1
ATOM 1237 C C . GLU A 1 156 ? -11.296 -0.104 26.285 1.00 91.69 156 GLU A C 1
ATOM 1239 O O . GLU A 1 156 ? -12.215 -0.864 25.997 1.00 91.69 156 GLU A O 1
ATOM 1244 N N . THR A 1 157 ? -10.049 -0.321 25.856 1.00 91.38 157 THR A N 1
ATOM 1245 C CA . THR A 1 157 ? -9.702 -1.464 24.986 1.00 91.38 157 THR A CA 1
ATOM 1246 C C . THR A 1 157 ? -9.939 -2.817 25.663 1.00 91.38 157 THR A C 1
ATOM 1248 O O . THR A 1 157 ? -10.463 -3.727 25.024 1.00 91.38 157 THR A O 1
ATOM 1251 N N . GLU A 1 158 ? -9.644 -2.950 26.961 1.00 91.94 158 GLU A N 1
ATOM 1252 C CA . GLU A 1 158 ? -9.972 -4.151 27.746 1.00 91.94 158 GLU A CA 1
ATOM 1253 C C . GLU A 1 158 ? -11.485 -4.365 27.892 1.00 91.94 158 GLU A C 1
ATOM 1255 O O . GLU A 1 158 ? -11.945 -5.497 28.015 1.00 91.94 158 GLU A O 1
ATOM 1260 N N . THR A 1 159 ? -12.277 -3.291 27.868 1.00 92.12 159 THR A N 1
ATOM 1261 C CA . THR A 1 159 ? -13.743 -3.394 27.895 1.00 92.12 159 THR A CA 1
ATOM 1262 C C . THR A 1 159 ? -14.285 -3.937 26.569 1.00 92.12 159 THR A C 1
ATOM 1264 O O . THR A 1 159 ? -15.282 -4.654 26.577 1.00 92.12 159 THR A O 1
ATOM 1267 N N . LEU A 1 160 ? -13.619 -3.635 25.449 1.00 88.81 160 LEU A N 1
ATOM 1268 C CA . LEU A 1 160 ? -14.014 -4.075 24.107 1.00 88.81 160 LEU A CA 1
ATOM 1269 C C . LEU A 1 160 ? -13.577 -5.514 23.801 1.00 88.81 160 LEU A C 1
ATOM 1271 O O . LEU A 1 160 ? -14.379 -6.318 23.337 1.00 88.81 160 LEU A O 1
ATOM 1275 N N . ILE A 1 161 ? -12.304 -5.833 24.045 1.00 88.69 161 ILE A N 1
ATOM 1276 C CA . ILE A 1 161 ? -11.682 -7.096 23.609 1.00 88.69 161 ILE A CA 1
ATOM 1277 C C . ILE A 1 161 ? -11.588 -8.114 24.767 1.00 88.69 161 ILE A C 1
ATOM 1279 O O . ILE A 1 161 ? -11.342 -9.300 24.557 1.00 88.69 161 ILE A O 1
ATOM 1283 N N . GLY A 1 162 ? -11.797 -7.669 26.008 1.00 88.38 162 GLY A N 1
ATOM 1284 C CA . GLY A 1 162 ? -11.617 -8.473 27.213 1.00 88.38 162 GLY A CA 1
ATOM 1285 C C . GLY A 1 162 ? -10.271 -8.229 27.913 1.00 88.38 162 GLY A C 1
ATOM 1286 O O . GLY A 1 162 ? -9.480 -7.374 27.505 1.00 88.38 162 GLY A O 1
ATOM 1287 N N . PRO A 1 163 ? -9.994 -8.958 29.010 1.00 87.12 163 PRO A N 1
ATOM 1288 C CA . PRO A 1 163 ? -8.817 -8.721 29.839 1.00 87.12 163 PRO A CA 1
ATOM 1289 C C . PRO A 1 163 ? -7.522 -8.980 29.060 1.00 87.12 163 PRO A C 1
ATOM 1291 O O . PRO A 1 163 ? -7.291 -10.085 28.566 1.00 87.12 163 PRO A O 1
ATOM 1294 N N . LEU A 1 164 ? -6.647 -7.973 29.003 1.00 85.31 164 LEU A N 1
ATOM 1295 C CA . LEU A 1 164 ? -5.423 -8.010 28.211 1.00 85.31 164 LEU A CA 1
ATOM 1296 C C . LEU A 1 164 ? -4.175 -7.889 29.093 1.00 85.31 164 LEU A C 1
ATOM 1298 O O . LEU A 1 164 ? -4.069 -7.027 29.964 1.00 85.31 164 LEU A O 1
ATOM 1302 N N . ALA A 1 165 ? -3.178 -8.740 28.844 1.00 89.62 165 ALA A N 1
ATOM 1303 C CA . ALA A 1 165 ? -1.869 -8.592 29.473 1.00 89.62 165 ALA A CA 1
ATOM 1304 C C . ALA A 1 165 ? -1.195 -7.281 29.028 1.00 89.62 165 ALA A C 1
ATOM 1306 O O . ALA A 1 165 ? -1.345 -6.839 27.889 1.00 89.62 165 ALA A O 1
ATOM 1307 N N . GLU A 1 166 ? -0.398 -6.672 29.906 1.00 89.00 166 GLU A N 1
ATOM 1308 C CA . GLU A 1 166 ? 0.235 -5.374 29.632 1.00 89.00 166 GLU A CA 1
ATOM 1309 C C . GLU A 1 166 ? 1.178 -5.406 28.416 1.00 89.00 166 GLU A C 1
ATOM 1311 O O . GLU A 1 166 ? 1.203 -4.463 27.628 1.00 89.00 166 GLU A O 1
ATOM 1316 N N . GLU A 1 167 ? 1.862 -6.529 28.189 1.00 90.81 167 GLU A N 1
ATOM 1317 C CA . GLU A 1 167 ? 2.703 -6.750 27.006 1.00 90.81 167 GLU A CA 1
ATOM 1318 C C . GLU A 1 167 ? 1.896 -6.742 25.699 1.00 90.81 167 GLU A C 1
ATOM 1320 O O . GLU A 1 167 ? 2.317 -6.156 24.699 1.00 90.81 167 GLU A O 1
ATOM 1325 N N . ARG A 1 168 ? 0.704 -7.352 25.709 1.00 90.38 168 ARG A N 1
ATOM 1326 C CA . ARG A 1 168 ? -0.185 -7.386 24.541 1.00 90.38 168 ARG A CA 1
ATOM 1327 C C . ARG A 1 168 ? -0.785 -6.014 24.255 1.00 90.38 168 ARG A C 1
ATOM 1329 O O . ARG A 1 168 ? -0.884 -5.629 23.093 1.00 90.38 168 ARG A O 1
ATOM 1336 N N . PHE A 1 169 ? -1.108 -5.248 25.295 1.00 91.75 169 PHE A N 1
ATOM 1337 C CA . PHE A 1 169 ? -1.542 -3.861 25.134 1.00 91.75 169 PHE A CA 1
ATOM 1338 C C . PHE A 1 169 ? -0.439 -2.990 24.510 1.00 91.75 169 PHE A C 1
ATOM 1340 O O . PHE A 1 169 ? -0.710 -2.211 23.598 1.00 91.75 169 PHE A O 1
ATOM 1347 N N . ALA A 1 170 ? 0.821 -3.159 24.921 1.00 92.19 170 ALA A N 1
ATOM 1348 C CA . ALA A 1 170 ? 1.938 -2.430 24.320 1.00 92.19 170 ALA A CA 1
ATOM 1349 C C . ALA A 1 170 ? 2.117 -2.754 22.823 1.00 92.19 170 ALA A C 1
ATOM 1351 O O . ALA A 1 170 ? 2.380 -1.856 22.017 1.00 92.19 170 ALA A O 1
ATOM 1352 N N . LEU A 1 171 ? 1.935 -4.021 22.429 1.00 92.25 171 LEU A N 1
ATOM 1353 C CA . LEU A 1 171 ? 1.938 -4.427 21.021 1.00 92.25 171 LEU A CA 1
ATOM 1354 C C . LEU A 1 171 ? 0.808 -3.743 20.240 1.00 92.25 171 LEU A C 1
ATOM 1356 O O . LEU A 1 171 ? 1.058 -3.179 19.175 1.00 92.25 171 LEU A O 1
ATOM 1360 N N . LEU A 1 172 ? -0.397 -3.715 20.805 1.00 92.19 172 LEU A N 1
ATOM 1361 C CA . LEU A 1 172 ? -1.556 -3.050 20.219 1.00 92.19 172 LEU A CA 1
ATOM 1362 C C . LEU A 1 172 ? -1.322 -1.537 20.024 1.00 92.19 172 LEU A C 1
ATOM 1364 O O . LEU A 1 172 ? -1.575 -0.999 18.945 1.00 92.19 172 LEU A O 1
ATOM 1368 N N . VAL A 1 173 ? -0.739 -0.858 21.016 1.00 92.19 173 VAL A N 1
ATOM 1369 C CA . VAL A 1 173 ? -0.342 0.559 20.911 1.00 92.19 173 VAL A CA 1
ATOM 1370 C C . VAL A 1 173 ? 0.691 0.771 19.798 1.00 92.19 173 VAL A C 1
ATOM 1372 O O . VAL A 1 173 ? 0.621 1.758 19.062 1.00 92.19 173 VAL A O 1
ATOM 1375 N N . ASN A 1 174 ? 1.644 -0.149 19.633 1.00 93.00 174 ASN A N 1
ATOM 1376 C CA . ASN A 1 174 ? 2.637 -0.072 18.560 1.00 93.00 174 ASN A CA 1
ATOM 1377 C C . ASN A 1 174 ? 2.013 -0.267 17.171 1.00 93.00 174 ASN A C 1
ATOM 1379 O O . ASN A 1 174 ? 2.409 0.432 16.237 1.00 93.00 174 ASN A O 1
ATOM 1383 N N . LEU A 1 175 ? 1.028 -1.159 17.028 1.00 92.75 175 LEU A N 1
ATOM 1384 C CA . LEU A 1 175 ? 0.256 -1.309 15.788 1.00 92.75 175 LEU A CA 1
ATOM 1385 C C . LEU A 1 175 ? -0.523 -0.026 15.474 1.00 92.75 175 LEU A C 1
ATOM 1387 O O . LEU A 1 175 ? -0.396 0.514 14.374 1.00 92.75 175 LEU A O 1
ATOM 1391 N N . GLY A 1 176 ? -1.218 0.534 16.469 1.00 90.88 176 GLY A N 1
ATOM 1392 C CA . GLY A 1 176 ? -1.935 1.803 16.331 1.00 90.88 176 GLY A CA 1
ATOM 1393 C C . GLY A 1 176 ? -1.027 2.976 15.942 1.00 90.88 176 GLY A C 1
ATOM 1394 O O . GLY A 1 176 ? -1.437 3.846 15.180 1.00 90.88 176 GLY A O 1
ATOM 1395 N N . LYS A 1 177 ? 0.233 3.012 16.397 1.00 91.44 177 LYS A N 1
ATOM 1396 C CA . LYS A 1 177 ? 1.212 4.034 15.972 1.00 91.44 177 LYS A CA 1
ATOM 1397 C C . LYS A 1 177 ? 1.635 3.895 14.509 1.00 91.44 177 LYS A C 1
ATOM 1399 O O . LYS A 1 177 ? 1.873 4.914 13.869 1.00 91.44 177 LYS A O 1
ATOM 1404 N N . LYS A 1 178 ? 1.737 2.667 13.991 1.00 91.75 178 LYS A N 1
ATOM 1405 C CA . LYS A 1 178 ? 2.117 2.410 12.591 1.00 91.75 178 LYS A CA 1
ATOM 1406 C C . LYS A 1 178 ? 1.000 2.728 11.597 1.00 91.75 178 LYS A C 1
ATOM 1408 O O . LYS A 1 178 ? 1.283 2.968 10.432 1.00 91.75 178 LYS A O 1
ATOM 1413 N N . ILE A 1 179 ? -0.248 2.729 12.049 1.00 91.00 179 ILE A N 1
ATOM 1414 C CA . ILE A 1 179 ? -1.392 3.170 11.252 1.00 91.00 179 ILE A CA 1
ATOM 1415 C C . ILE A 1 179 ? -1.415 4.703 11.246 1.00 91.00 179 ILE A C 1
ATOM 1417 O O . ILE A 1 179 ? -1.646 5.322 12.282 1.00 91.00 179 ILE A O 1
ATOM 1421 N N . THR A 1 180 ? -1.134 5.341 10.113 1.00 87.56 180 THR A N 1
ATOM 1422 C CA . THR A 1 180 ? -1.015 6.814 9.994 1.00 87.56 180 THR A CA 1
ATOM 1423 C C . THR A 1 180 ? -2.138 7.458 9.182 1.00 87.56 180 THR A C 1
ATOM 1425 O O . THR A 1 180 ? -2.265 8.678 9.157 1.00 87.56 180 THR A O 1
ATOM 1428 N N . ASP A 1 181 ? -2.969 6.644 8.548 1.00 84.44 181 ASP A N 1
ATOM 1429 C CA . ASP A 1 181 ? -4.056 7.007 7.640 1.00 84.44 181 ASP A CA 1
ATOM 1430 C C . ASP A 1 181 ? -5.454 6.939 8.290 1.00 84.44 181 ASP A C 1
ATOM 1432 O O . ASP A 1 181 ? -6.435 7.356 7.673 1.00 84.44 181 ASP A O 1
ATOM 1436 N N . PHE A 1 182 ? -5.555 6.476 9.541 1.00 81.81 182 PHE A N 1
ATOM 1437 C CA . PHE A 1 182 ? -6.794 6.451 10.334 1.00 81.81 182 PHE A CA 1
ATOM 1438 C C . PHE A 1 182 ? -7.167 7.852 10.855 1.00 81.81 182 PHE A C 1
ATOM 1440 O O . PHE A 1 182 ? -6.320 8.549 11.413 1.00 81.81 182 PHE A O 1
ATOM 1447 N N . GLY A 1 183 ? -8.432 8.264 10.697 1.00 72.75 183 GLY A N 1
ATOM 1448 C CA . GLY A 1 183 ? -8.944 9.584 11.118 1.00 72.75 183 GLY A CA 1
ATOM 1449 C C . GLY A 1 183 ? -8.839 10.701 10.067 1.00 72.75 183 GLY A C 1
ATOM 1450 O O . GLY A 1 183 ? -9.421 11.774 10.235 1.00 72.75 183 GLY A O 1
ATOM 1451 N N . ASN A 1 184 ? -8.173 10.443 8.935 1.00 59.44 184 ASN A N 1
ATOM 1452 C CA . ASN A 1 184 ? -8.147 11.374 7.801 1.00 59.44 184 ASN A CA 1
ATOM 1453 C C . ASN A 1 184 ? -9.493 11.462 7.058 1.00 59.44 184 ASN A C 1
ATOM 1455 O O . ASN A 1 184 ? -9.666 12.374 6.255 1.00 59.44 184 ASN A O 1
ATOM 1459 N N . GLU A 1 185 ? -10.421 10.522 7.275 1.00 53.72 185 GLU A N 1
ATOM 1460 C CA . GLU A 1 185 ? -11.733 10.530 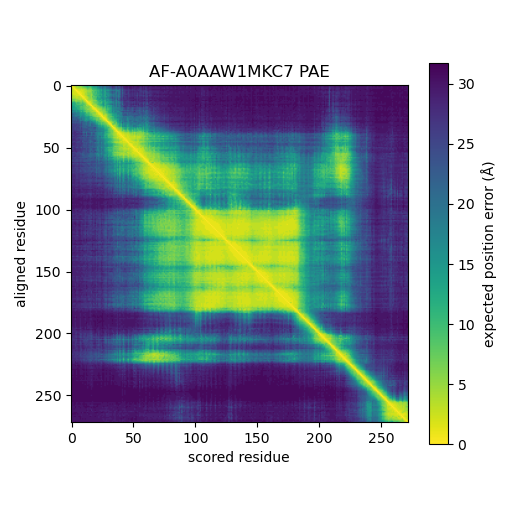6.617 1.00 53.72 185 GLU A CA 1
ATOM 1461 C C . GLU A 1 185 ? -12.794 11.291 7.398 1.00 53.72 185 GLU A C 1
ATOM 1463 O O . GLU A 1 185 ? -13.520 12.043 6.781 1.00 53.72 185 GLU A O 1
ATOM 1468 N N . GLU A 1 186 ? -12.854 11.240 8.726 1.00 51.03 186 GLU A N 1
ATOM 1469 C CA . GLU A 1 186 ? -13.868 12.015 9.469 1.00 51.03 186 GLU A CA 1
ATOM 1470 C C . GLU A 1 186 ? -13.693 13.536 9.282 1.00 51.03 186 GLU A C 1
ATOM 1472 O O . GLU A 1 186 ? -14.655 14.299 9.233 1.00 51.03 186 GLU A O 1
ATOM 1477 N N . SER A 1 187 ? -12.450 13.975 9.071 1.00 42.34 187 SER A N 1
ATOM 1478 C CA . SER A 1 187 ? -12.092 15.367 8.780 1.00 42.34 187 SER A CA 1
ATOM 1479 C C . SER A 1 187 ? -12.198 15.747 7.291 1.00 42.34 187 SER A C 1
ATOM 1481 O O . SER A 1 187 ? -12.261 16.937 6.969 1.00 42.34 187 SER A O 1
ATOM 1483 N N . LYS A 1 188 ? -12.260 14.766 6.376 1.00 43.84 188 LYS A N 1
ATOM 1484 C CA . LYS A 1 188 ? -12.427 14.997 4.928 1.00 43.84 188 LYS A CA 1
ATOM 1485 C C . LYS A 1 188 ? -13.841 14.701 4.431 1.00 43.84 188 LYS A C 1
ATOM 1487 O O . LYS A 1 188 ? -14.372 15.509 3.693 1.00 43.84 188 LYS A O 1
ATOM 1492 N N . ALA A 1 189 ? -14.494 13.633 4.868 1.00 45.03 189 ALA A N 1
ATOM 1493 C CA . ALA A 1 189 ? -15.875 13.287 4.535 1.00 45.03 189 ALA A CA 1
ATOM 1494 C C . ALA A 1 189 ? -16.873 14.370 4.982 1.00 45.03 189 ALA A C 1
ATOM 1496 O O . ALA A 1 189 ? -17.818 14.651 4.254 1.00 45.03 189 ALA A O 1
ATOM 1497 N N . ALA A 1 190 ? -16.611 15.067 6.097 1.00 44.75 190 ALA A N 1
ATOM 1498 C CA . ALA A 1 190 ? -17.385 16.248 6.497 1.00 44.75 190 ALA A CA 1
ATOM 1499 C C . ALA A 1 190 ? -17.151 17.492 5.603 1.00 44.75 190 ALA A C 1
ATOM 1501 O O . ALA A 1 190 ? -17.931 18.433 5.662 1.00 44.75 190 ALA A O 1
ATOM 1502 N N . ASN A 1 191 ? -16.100 17.500 4.771 1.00 39.94 191 ASN A N 1
ATOM 1503 C CA . ASN A 1 191 ? -15.727 18.595 3.859 1.00 39.94 191 ASN A CA 1
ATOM 1504 C C . ASN A 1 191 ? -15.854 18.237 2.363 1.00 39.94 191 ASN A C 1
ATOM 1506 O O . ASN A 1 191 ? -15.631 19.088 1.507 1.00 39.94 191 ASN A O 1
ATOM 1510 N N . VAL A 1 192 ? -16.185 16.988 2.023 1.00 46.56 192 VAL A N 1
ATOM 1511 C CA . VAL A 1 192 ? -16.301 16.507 0.630 1.00 46.56 192 VAL A CA 1
ATOM 1512 C C . VAL A 1 192 ? -17.717 16.721 0.067 1.00 46.56 192 VAL A C 1
ATOM 1514 O O . VAL A 1 192 ? -17.944 16.522 -1.120 1.00 46.56 192 VAL A O 1
ATOM 1517 N N . GLY A 1 193 ? -18.659 17.182 0.897 1.00 45.72 193 GLY A N 1
ATOM 1518 C CA . GLY A 1 193 ? -20.068 17.314 0.532 1.00 45.72 193 GLY A CA 1
ATOM 1519 C C . GLY A 1 193 ? -20.417 18.419 -0.467 1.00 45.72 193 GLY A C 1
ATOM 1520 O O . GLY A 1 193 ? -21.268 18.162 -1.309 1.00 45.72 193 GLY A O 1
ATOM 1521 N N . GLU A 1 194 ? -19.827 19.623 -0.411 1.00 48.06 194 GLU A N 1
ATOM 1522 C CA . GLU A 1 194 ? -20.448 20.751 -1.143 1.00 48.06 194 GLU A CA 1
ATOM 1523 C C . GLU A 1 194 ? -19.547 21.840 -1.756 1.00 48.06 194 GLU A C 1
ATOM 1525 O O . GLU A 1 194 ? -20.080 22.621 -2.536 1.00 48.06 194 GLU A O 1
ATOM 1530 N N . GLU A 1 195 ? -18.229 21.931 -1.518 1.00 48.31 195 GLU A N 1
ATOM 1531 C CA . GLU A 1 195 ? -17.535 23.207 -1.842 1.00 48.31 195 GLU A CA 1
ATOM 1532 C C . GLU A 1 195 ? -16.307 23.183 -2.766 1.00 48.31 195 GLU A C 1
ATOM 1534 O O . GLU A 1 195 ? -15.762 24.245 -3.030 1.00 48.31 195 GLU A O 1
ATOM 1539 N N . ASN A 1 196 ? -15.851 22.046 -3.311 1.00 49.62 196 ASN A N 1
ATOM 1540 C CA . ASN A 1 196 ? -14.580 22.033 -4.073 1.00 49.62 196 ASN A CA 1
ATOM 1541 C C . ASN A 1 196 ? -14.574 21.173 -5.349 1.00 49.62 196 ASN A C 1
ATOM 1543 O O . ASN A 1 196 ? -13.552 20.575 -5.681 1.00 49.62 196 ASN A O 1
ATOM 1547 N N . ILE A 1 197 ? -15.696 21.070 -6.067 1.00 60.44 197 ILE A N 1
ATOM 1548 C CA . ILE A 1 197 ? -15.734 20.327 -7.344 1.00 60.44 197 ILE A CA 1
ATOM 1549 C C . ILE A 1 197 ? -15.527 21.238 -8.568 1.00 60.44 197 ILE A C 1
ATOM 1551 O O . ILE A 1 197 ? -15.137 20.732 -9.614 1.00 60.44 197 ILE A O 1
ATOM 1555 N N . ASP A 1 198 ? -15.677 22.564 -8.456 1.00 59.47 198 ASP A N 1
ATOM 1556 C CA . ASP A 1 198 ? -15.879 23.411 -9.648 1.00 59.47 198 ASP A CA 1
ATOM 1557 C C . ASP A 1 198 ? -14.955 24.644 -9.774 1.00 59.47 198 ASP A C 1
ATOM 1559 O O . ASP A 1 198 ? -15.340 25.667 -10.332 1.00 59.47 198 ASP A O 1
ATOM 1563 N N . GLU A 1 199 ? -13.706 24.564 -9.290 1.00 62.03 199 GLU A N 1
ATOM 1564 C CA . GLU A 1 199 ? -12.702 25.637 -9.482 1.00 62.03 199 GLU A CA 1
ATOM 1565 C C . GLU A 1 199 ? -11.398 25.185 -10.169 1.00 62.03 199 GLU A C 1
ATOM 1567 O O . GLU A 1 199 ? -10.420 25.930 -10.225 1.00 62.03 199 GLU A O 1
ATOM 1572 N N . THR A 1 200 ? -11.356 24.006 -10.795 1.00 63.28 200 THR A N 1
ATOM 1573 C CA . THR A 1 200 ? -10.233 23.598 -11.671 1.00 63.28 200 THR A CA 1
ATOM 1574 C C . THR A 1 200 ? -10.309 24.258 -13.058 1.00 63.28 200 THR A C 1
ATOM 1576 O O . THR A 1 200 ? -10.017 23.652 -14.090 1.00 63.28 200 THR A O 1
ATOM 1579 N N . TYR A 1 201 ? -10.684 25.539 -13.103 1.00 58.41 201 TYR A N 1
ATOM 1580 C CA . TYR A 1 201 ? -10.743 26.329 -14.328 1.00 58.41 201 TYR A CA 1
ATOM 1581 C C . TYR A 1 201 ? -9.334 26.803 -14.716 1.00 58.41 201 TYR A C 1
ATOM 1583 O O . TYR A 1 201 ? -8.902 27.901 -14.370 1.00 58.41 201 TYR A O 1
ATOM 1591 N N . GLY A 1 202 ? -8.599 25.946 -15.428 1.00 66.62 202 GLY A N 1
ATOM 1592 C CA . GLY A 1 202 ? -7.291 26.273 -16.003 1.00 66.62 202 GLY A CA 1
ATOM 1593 C C . GLY A 1 202 ? -6.253 25.173 -15.813 1.00 66.62 202 GLY A C 1
ATOM 1594 O O . GLY A 1 202 ? -5.388 25.269 -14.947 1.00 66.62 202 GLY A O 1
ATOM 1595 N N . ILE A 1 203 ? -6.303 24.139 -16.654 1.00 77.56 203 ILE A N 1
ATOM 1596 C CA . ILE A 1 203 ? -5.231 23.142 -16.754 1.00 77.56 203 ILE A CA 1
ATOM 1597 C C . ILE A 1 203 ? -4.168 23.707 -17.695 1.00 77.56 203 ILE A C 1
ATOM 1599 O O . ILE A 1 203 ? -4.428 23.930 -18.878 1.00 77.56 203 ILE A O 1
ATOM 1603 N N . ASN A 1 204 ? -2.972 23.965 -17.172 1.00 80.31 204 ASN A N 1
ATOM 1604 C CA . ASN A 1 204 ? -1.859 24.413 -17.997 1.00 80.31 204 ASN A CA 1
ATOM 1605 C C . ASN A 1 204 ? -1.403 23.261 -18.905 1.00 80.31 204 ASN A C 1
ATOM 1607 O O . ASN A 1 204 ? -0.895 22.254 -18.415 1.00 80.31 204 ASN A O 1
ATOM 1611 N N . VAL A 1 205 ? -1.580 23.405 -20.219 1.00 81.12 205 VAL A N 1
ATOM 1612 C CA . VAL A 1 205 ? -1.075 22.442 -21.205 1.00 81.12 205 VAL A CA 1
ATOM 1613 C C . VAL A 1 205 ? 0.376 22.799 -21.507 1.00 81.12 205 VAL A C 1
ATOM 1615 O O . VAL A 1 205 ? 0.653 23.805 -22.160 1.00 81.12 205 VAL A O 1
ATOM 1618 N N . GLN A 1 206 ? 1.308 21.995 -21.004 1.00 80.31 206 GLN A N 1
ATOM 1619 C CA . GLN A 1 206 ? 2.715 22.079 -21.381 1.00 80.31 206 GLN A CA 1
ATOM 1620 C C . GLN A 1 206 ? 2.959 21.111 -22.534 1.00 80.31 206 GLN A C 1
ATOM 1622 O O . GLN A 1 206 ? 2.745 19.910 -22.403 1.00 80.31 206 GLN A O 1
ATOM 1627 N N . PHE A 1 207 ? 3.369 21.658 -23.676 1.00 76.75 207 PHE A N 1
ATOM 1628 C CA . PHE A 1 207 ? 3.837 20.866 -24.803 1.00 76.75 207 PHE A CA 1
ATOM 1629 C C . PHE A 1 207 ? 5.328 20.618 -24.604 1.00 76.75 207 PHE A C 1
ATOM 1631 O O . PHE A 1 207 ? 6.147 21.488 -24.897 1.00 76.75 207 PHE A O 1
ATOM 1638 N N . GLU A 1 208 ? 5.665 19.452 -24.070 1.00 78.69 208 GLU A N 1
ATOM 1639 C CA . GLU A 1 208 ? 7.015 18.913 -24.178 1.00 78.69 208 GLU A CA 1
ATOM 1640 C C . GLU A 1 208 ? 7.074 18.028 -25.427 1.00 78.69 208 GLU A C 1
ATOM 1642 O O . GLU A 1 208 ? 6.132 17.294 -25.736 1.00 78.69 208 GLU A O 1
ATOM 1647 N N . GLU A 1 209 ? 8.157 18.158 -26.191 1.00 67.44 209 GLU A N 1
ATOM 1648 C CA . GLU A 1 209 ? 8.475 17.237 -27.278 1.00 67.44 209 GLU A CA 1
ATOM 1649 C C . GLU A 1 209 ? 8.702 15.872 -26.629 1.00 67.44 209 GLU A C 1
ATOM 1651 O O . GLU A 1 209 ? 9.629 15.716 -25.835 1.00 67.44 209 GLU A O 1
ATOM 1656 N N . SER A 1 210 ? 7.773 14.942 -26.868 1.00 68.38 210 SER A N 1
ATOM 1657 C CA . SER A 1 210 ? 7.775 13.618 -26.248 1.00 68.38 210 SER A CA 1
ATOM 1658 C C . SER A 1 210 ? 9.158 12.994 -26.404 1.00 68.38 210 SER A C 1
ATOM 1660 O O . SER A 1 210 ? 9.672 12.932 -27.522 1.00 68.38 210 SER A O 1
ATOM 1662 N N . GLU A 1 211 ? 9.762 12.578 -25.287 1.00 60.59 211 GLU A N 1
ATOM 1663 C CA . GLU A 1 211 ? 11.027 11.840 -25.295 1.00 60.59 211 GLU A CA 1
ATOM 1664 C C . GLU A 1 211 ? 10.930 10.704 -26.320 1.00 60.59 211 GLU A C 1
ATOM 1666 O O . GLU A 1 211 ? 9.882 10.063 -26.404 1.00 60.59 211 GLU A O 1
ATOM 1671 N N . GLU A 1 212 ? 11.997 10.481 -27.100 1.00 56.28 212 GLU A N 1
ATOM 1672 C CA . GLU A 1 212 ? 12.131 9.334 -28.007 1.00 56.28 212 GLU A CA 1
ATOM 1673 C C . GLU A 1 212 ? 11.726 8.055 -27.256 1.00 56.28 212 GLU A C 1
ATOM 1675 O O . GLU A 1 212 ? 12.487 7.520 -26.442 1.00 56.28 212 GLU A O 1
ATOM 1680 N N . GLU A 1 213 ? 10.494 7.597 -27.484 1.00 58.59 213 GLU A N 1
ATOM 1681 C CA . GLU A 1 213 ? 10.023 6.308 -27.007 1.00 58.59 213 GLU A CA 1
ATOM 1682 C C . GLU A 1 213 ? 10.841 5.251 -27.749 1.00 58.59 213 GLU A C 1
ATOM 1684 O O . GLU A 1 213 ? 10.682 5.048 -28.949 1.00 58.59 213 GLU A O 1
ATOM 1689 N N . ASP A 1 214 ? 11.766 4.605 -27.032 1.00 62.16 214 ASP A N 1
ATOM 1690 C CA . ASP A 1 214 ? 12.305 3.306 -27.440 1.00 62.16 214 ASP A CA 1
ATOM 1691 C C . ASP A 1 214 ? 11.106 2.399 -27.765 1.00 62.16 214 ASP A C 1
ATOM 1693 O O . ASP A 1 214 ? 10.214 2.269 -26.926 1.00 62.16 214 ASP A O 1
ATOM 1697 N N . ASP A 1 215 ? 11.119 1.709 -28.910 1.00 67.75 215 ASP A N 1
ATOM 1698 C CA . ASP A 1 215 ? 10.080 0.753 -29.354 1.00 67.75 215 ASP A CA 1
ATOM 1699 C C . ASP A 1 215 ? 9.856 -0.444 -28.385 1.00 67.75 215 ASP A C 1
ATOM 1701 O O . ASP A 1 215 ? 9.145 -1.405 -28.685 1.00 67.75 215 ASP A O 1
ATOM 1705 N N . GLU A 1 216 ? 10.505 -0.449 -27.221 1.00 70.25 216 GLU A N 1
ATOM 1706 C CA . GLU A 1 216 ? 10.426 -1.490 -26.206 1.00 70.25 216 GLU A CA 1
ATOM 1707 C C . GLU A 1 216 ? 9.328 -1.176 -25.167 1.00 70.25 216 GLU A C 1
ATOM 1709 O O . GLU A 1 216 ? 9.223 -0.052 -24.681 1.00 70.25 216 GLU A O 1
ATOM 1714 N N . ASP A 1 217 ? 8.554 -2.191 -24.748 1.00 78.31 217 ASP A N 1
ATOM 1715 C CA . ASP A 1 217 ? 7.435 -2.016 -23.803 1.00 78.31 217 ASP A CA 1
ATOM 1716 C C . ASP A 1 217 ? 7.845 -1.239 -22.536 1.00 78.31 217 ASP A C 1
ATOM 1718 O O . ASP A 1 217 ? 8.833 -1.552 -21.858 1.00 78.31 217 ASP A O 1
ATOM 1722 N N . MET A 1 218 ? 7.023 -0.246 -22.186 1.00 76.38 218 MET A N 1
ATOM 1723 C CA . MET A 1 218 ? 7.231 0.674 -21.063 1.00 76.38 218 MET A CA 1
ATOM 1724 C C . MET A 1 218 ? 7.429 -0.041 -19.713 1.00 76.38 218 MET A C 1
ATOM 1726 O O . MET A 1 218 ? 8.119 0.483 -18.829 1.00 76.38 218 MET A O 1
ATOM 1730 N N . TYR A 1 219 ? 6.849 -1.233 -19.550 1.00 77.38 219 TYR A N 1
ATOM 1731 C CA . TYR A 1 219 ? 6.903 -2.048 -18.334 1.00 77.38 219 TYR A CA 1
ATOM 1732 C C . TYR A 1 219 ? 7.813 -3.279 -18.478 1.00 77.38 219 TYR A C 1
ATOM 1734 O O . TYR A 1 219 ? 8.018 -4.010 -17.505 1.00 77.38 219 TYR A O 1
ATOM 1742 N N . GLY A 1 220 ? 8.417 -3.478 -19.655 1.00 78.62 220 GLY A N 1
ATOM 1743 C CA . GLY A 1 220 ? 9.239 -4.641 -19.978 1.00 78.62 220 GLY A CA 1
ATOM 1744 C C . GLY A 1 220 ? 8.455 -5.954 -19.948 1.00 78.62 220 GLY A C 1
ATOM 1745 O O . GLY A 1 220 ? 9.033 -6.997 -19.632 1.00 78.62 220 GLY A O 1
ATOM 1746 N N . GLU A 1 221 ? 7.150 -5.903 -20.206 1.00 81.69 221 GLU A N 1
ATOM 1747 C CA . GLU A 1 221 ? 6.270 -7.068 -20.218 1.00 81.69 221 GLU A CA 1
ATOM 1748 C C . GLU A 1 221 ? 6.084 -7.601 -21.636 1.00 81.69 221 GLU A C 1
ATOM 1750 O O . GLU A 1 221 ? 5.941 -6.850 -22.597 1.00 81.69 221 GLU A O 1
ATOM 1755 N N . VAL A 1 222 ? 6.053 -8.928 -21.758 1.00 83.56 222 VAL A N 1
ATOM 1756 C CA . VAL A 1 222 ? 5.560 -9.578 -22.970 1.00 83.56 222 VAL A CA 1
ATOM 1757 C C . VAL A 1 222 ? 4.047 -9.613 -22.836 1.00 83.56 222 VAL A C 1
ATOM 1759 O O . VAL A 1 222 ? 3.512 -10.436 -22.095 1.00 83.56 222 VAL A O 1
ATOM 1762 N N . ARG A 1 223 ? 3.367 -8.670 -23.486 1.00 77.62 223 ARG A N 1
ATOM 1763 C CA . ARG A 1 223 ? 1.914 -8.720 -23.610 1.00 77.62 223 ARG A CA 1
ATOM 1764 C C . ARG A 1 223 ? 1.593 -9.750 -24.676 1.00 77.62 223 ARG A C 1
ATOM 1766 O O . ARG A 1 223 ? 1.851 -9.534 -25.855 1.00 77.62 223 ARG A O 1
ATOM 1773 N N . GLU A 1 224 ? 1.070 -10.886 -24.246 1.00 76.19 224 GLU A N 1
ATOM 1774 C CA . GLU A 1 224 ? 0.238 -11.681 -25.131 1.00 76.19 224 GLU A CA 1
ATOM 1775 C C . GLU A 1 224 ? -1.028 -10.846 -25.294 1.00 76.19 224 GLU A C 1
ATOM 1777 O O . GLU A 1 224 ? -1.812 -10.719 -24.353 1.00 76.19 224 GLU A O 1
ATOM 1782 N N . GLU A 1 225 ? -1.159 -10.158 -26.429 1.00 56.91 225 GLU A N 1
ATOM 1783 C CA . GLU A 1 225 ? -2.444 -9.626 -26.871 1.00 56.91 225 GLU A CA 1
ATOM 1784 C C . GLU A 1 225 ? -3.360 -10.836 -27.074 1.00 56.91 225 GLU A C 1
ATOM 1786 O O . GLU A 1 225 ? -3.488 -11.391 -28.160 1.00 56.91 225 GLU A O 1
ATOM 1791 N N . MET A 1 226 ? -3.911 -11.324 -25.966 1.00 47.19 226 MET A N 1
ATOM 1792 C CA . MET A 1 226 ? -5.136 -12.089 -25.966 1.00 47.19 226 MET A CA 1
ATOM 1793 C C . MET A 1 226 ? -6.183 -11.066 -26.369 1.00 47.19 226 MET A C 1
ATOM 1795 O O . MET A 1 226 ? -6.645 -10.274 -25.546 1.00 47.19 226 MET A O 1
ATOM 1799 N N . ASP A 1 227 ? -6.470 -11.041 -27.665 1.00 47.53 227 ASP A N 1
ATOM 1800 C CA . ASP A 1 227 ? -7.638 -10.415 -28.278 1.00 47.53 227 ASP A CA 1
ATOM 1801 C C . ASP A 1 227 ? -8.917 -11.135 -27.791 1.00 47.53 227 ASP A C 1
ATOM 1803 O O . ASP A 1 227 ? -9.784 -11.528 -28.561 1.00 47.53 227 ASP A O 1
ATOM 1807 N N . ASP A 1 228 ? -9.029 -11.345 -26.475 1.00 47.59 228 ASP A N 1
ATOM 1808 C CA . ASP A 1 228 ? -10.185 -11.905 -25.771 1.00 47.59 228 ASP A CA 1
ATOM 1809 C C . ASP A 1 228 ? -11.247 -10.806 -25.568 1.00 47.59 228 ASP A C 1
ATOM 1811 O O . ASP A 1 228 ? -11.924 -10.728 -24.541 1.00 47.59 228 ASP A O 1
ATOM 1815 N N . GLU A 1 229 ? -11.369 -9.917 -26.552 1.00 50.28 229 GLU A N 1
ATOM 1816 C CA . GLU A 1 229 ? -12.528 -9.052 -26.749 1.00 50.28 229 GLU A CA 1
ATOM 1817 C C . GLU A 1 229 ? -13.283 -9.460 -28.028 1.00 50.28 229 GLU A C 1
ATOM 1819 O O . GLU A 1 229 ? -14.060 -8.691 -28.588 1.00 50.28 229 GLU A O 1
ATOM 1824 N N . GLU A 1 230 ? -13.121 -10.710 -28.472 1.00 45.72 230 GLU A N 1
ATOM 1825 C CA . GLU A 1 230 ? -14.124 -11.371 -29.299 1.00 45.72 230 GLU A CA 1
ATOM 1826 C C . GLU A 1 230 ? -15.232 -11.859 -28.356 1.00 45.72 230 GLU A C 1
ATOM 1828 O O . GLU A 1 230 ? -15.055 -12.782 -27.558 1.00 45.72 230 GLU A O 1
ATOM 1833 N N . GLY A 1 231 ? -16.348 -11.121 -28.361 1.00 50.62 231 GLY A N 1
ATOM 1834 C CA . GLY A 1 231 ? -17.494 -11.359 -27.492 1.00 50.62 231 GLY A CA 1
ATOM 1835 C C . GLY A 1 231 ? -17.908 -12.826 -27.475 1.00 50.62 231 GLY A C 1
ATOM 1836 O O . GLY A 1 231 ? -17.765 -13.525 -28.472 1.00 50.62 231 GLY A O 1
ATOM 1837 N N . GLU A 1 232 ? -18.425 -13.275 -26.330 1.00 47.56 232 GLU A N 1
ATOM 1838 C CA . GLU A 1 232 ? -18.986 -14.611 -26.143 1.00 47.56 232 GLU A CA 1
ATOM 1839 C C . GLU A 1 232 ? -19.970 -14.952 -27.278 1.00 47.56 232 GLU A C 1
ATOM 1841 O O . GLU A 1 232 ? -21.171 -14.682 -27.191 1.00 47.56 232 GLU A O 1
ATOM 1846 N N . GLU A 1 233 ? -19.480 -15.566 -28.357 1.00 46.81 233 GLU A N 1
ATOM 1847 C CA . GLU A 1 233 ? -20.339 -16.284 -29.278 1.00 46.81 233 GLU A CA 1
ATOM 1848 C C . GLU A 1 233 ? -20.876 -17.464 -28.477 1.00 46.81 233 GLU A C 1
ATOM 1850 O O . GLU A 1 233 ? -20.155 -18.401 -28.115 1.00 46.81 233 GLU A O 1
ATOM 1855 N N . ALA A 1 234 ? -22.154 -17.359 -28.112 1.00 48.50 234 ALA A N 1
ATOM 1856 C CA . ALA A 1 234 ? -22.908 -18.447 -27.533 1.00 48.50 234 ALA A CA 1
ATOM 1857 C C . ALA A 1 234 ? -22.610 -19.707 -28.353 1.00 48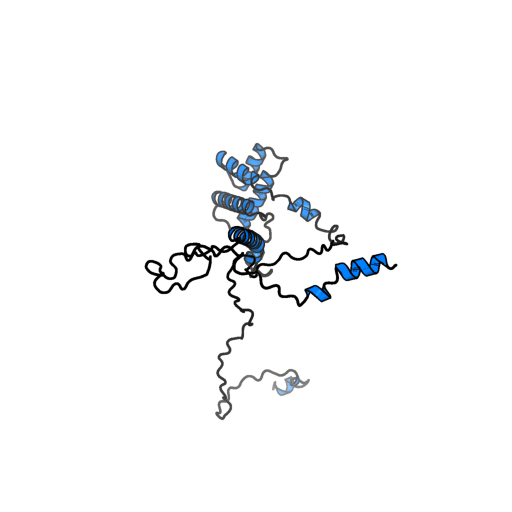.50 234 ALA A C 1
ATOM 1859 O O . ALA A 1 234 ? -22.860 -19.741 -29.557 1.00 48.50 234 ALA A O 1
ATOM 1860 N N . LYS A 1 235 ? -22.041 -20.726 -27.698 1.00 46.22 235 LYS A N 1
ATOM 1861 C CA . LYS A 1 235 ? -21.834 -22.059 -28.271 1.00 46.22 235 LYS A CA 1
ATOM 1862 C C . LYS A 1 235 ? -23.189 -22.698 -28.555 1.00 46.22 235 LYS A C 1
ATOM 1864 O O . LYS A 1 235 ? -23.637 -23.572 -27.817 1.00 46.22 235 LYS A O 1
ATOM 1869 N N . ASP A 1 236 ? -23.837 -22.256 -29.618 1.00 47.53 236 ASP A N 1
ATOM 1870 C CA . ASP A 1 236 ? -24.960 -22.943 -30.225 1.00 47.53 236 ASP A CA 1
ATOM 1871 C C . ASP A 1 236 ? -24.377 -23.934 -31.242 1.00 47.53 236 ASP A C 1
ATOM 1873 O O . ASP A 1 236 ? -24.487 -23.781 -32.456 1.00 47.53 236 ASP A O 1
ATOM 1877 N N . ASP A 1 237 ? -23.763 -25.009 -30.733 1.00 50.00 237 ASP A N 1
ATOM 1878 C CA . ASP A 1 237 ? -23.486 -26.235 -31.502 1.00 50.00 237 ASP A CA 1
ATOM 1879 C C . ASP A 1 237 ? -24.802 -27.011 -31.765 1.00 50.00 237 ASP A C 1
ATOM 1881 O O . ASP A 1 237 ? -24.898 -28.237 -31.650 1.00 50.00 237 ASP A O 1
ATOM 1885 N N . GLY A 1 238 ? -25.863 -26.281 -32.111 1.00 55.19 238 GLY A N 1
ATOM 1886 C CA . GLY A 1 238 ? -27.125 -26.809 -32.594 1.00 55.19 238 GLY A CA 1
ATOM 1887 C C . GLY A 1 238 ? -27.002 -27.095 -34.082 1.00 55.19 238 GLY A C 1
ATOM 1888 O O . GLY A 1 238 ? -27.286 -26.241 -34.919 1.00 55.19 238 GLY A O 1
ATOM 1889 N N . ALA A 1 239 ? -26.581 -28.311 -34.432 1.00 48.72 239 ALA A N 1
ATOM 1890 C CA . ALA A 1 239 ? -26.663 -28.798 -35.804 1.00 48.72 239 ALA A CA 1
ATOM 1891 C C . ALA A 1 239 ? -28.083 -28.556 -36.358 1.00 48.72 239 ALA A C 1
ATOM 1893 O O . ALA A 1 239 ? -29.073 -28.971 -35.754 1.00 48.72 239 ALA A O 1
ATOM 1894 N N . ILE A 1 240 ? -28.184 -27.874 -37.503 1.00 53.25 240 ILE A N 1
ATOM 1895 C CA . ILE A 1 240 ? -29.455 -27.486 -38.127 1.00 53.25 240 ILE A CA 1
ATOM 1896 C C . ILE A 1 240 ? -30.204 -28.756 -38.566 1.00 53.25 240 ILE A C 1
ATOM 1898 O O . ILE A 1 240 ? -29.999 -29.271 -39.667 1.00 53.25 240 ILE A O 1
ATOM 1902 N N . HIS A 1 241 ? -31.071 -29.292 -37.705 1.00 48.16 241 HIS A N 1
ATOM 1903 C CA . HIS A 1 241 ? -31.942 -30.413 -38.043 1.00 48.16 241 HIS A CA 1
ATOM 1904 C C . HIS A 1 241 ? -33.173 -29.896 -38.798 1.00 48.16 241 HIS A C 1
ATOM 1906 O O . HIS A 1 241 ? -34.059 -29.255 -38.240 1.00 48.16 241 HIS A O 1
ATOM 1912 N N . ALA A 1 242 ? -33.232 -30.184 -40.099 1.00 50.44 242 ALA A N 1
ATOM 1913 C CA . ALA A 1 242 ? -34.401 -29.934 -40.936 1.00 50.44 242 ALA A CA 1
ATOM 1914 C C . ALA A 1 242 ? -35.502 -30.980 -40.663 1.00 50.44 242 ALA A C 1
ATOM 1916 O O . ALA A 1 242 ? -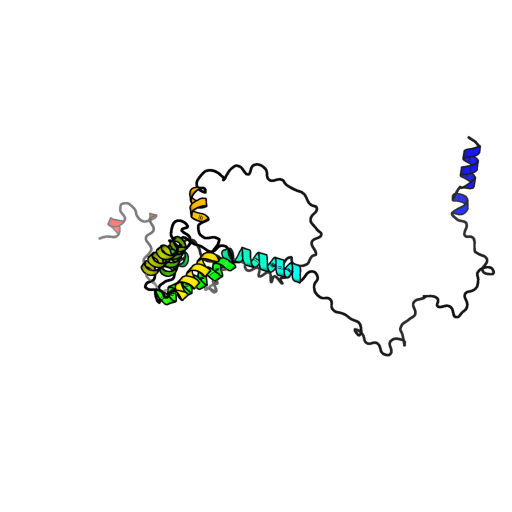35.734 -31.879 -41.469 1.00 50.44 242 ALA A O 1
ATOM 1917 N N . GLU A 1 243 ? -36.191 -30.875 -39.528 1.00 45.34 243 GLU A N 1
ATOM 1918 C CA . GLU A 1 243 ? -37.327 -31.739 -39.173 1.00 45.34 243 GLU A CA 1
ATOM 1919 C C . GLU A 1 243 ? -38.657 -31.173 -39.703 1.00 45.34 243 GLU A C 1
ATOM 1921 O O . GLU A 1 243 ? -39.607 -30.946 -38.966 1.00 45.34 243 GLU A O 1
ATOM 1926 N N . ASN A 1 244 ? -38.731 -30.893 -41.007 1.00 45.44 244 ASN A N 1
ATOM 1927 C CA . ASN A 1 244 ? -39.996 -30.504 -41.644 1.00 45.44 244 ASN A CA 1
ATOM 1928 C C . ASN A 1 244 ? -40.216 -31.185 -43.002 1.00 45.44 244 ASN A C 1
ATOM 1930 O O . ASN A 1 244 ? -40.777 -30.604 -43.929 1.00 45.44 244 ASN A O 1
ATOM 1934 N N . LEU A 1 245 ? -39.827 -32.460 -43.100 1.00 43.19 245 LEU A N 1
ATOM 1935 C CA . LEU A 1 245 ? -40.368 -33.388 -44.094 1.00 43.19 245 LEU A CA 1
ATOM 1936 C C . LEU A 1 245 ? -40.953 -34.626 -43.396 1.00 43.19 245 LEU A C 1
ATOM 1938 O O . LEU A 1 245 ? -40.312 -35.663 -43.289 1.00 43.19 245 LEU A O 1
ATOM 1942 N N . GLY A 1 246 ? -42.216 -34.497 -42.985 1.00 36.19 246 GLY A N 1
ATOM 1943 C CA . GLY A 1 246 ? -43.182 -35.597 -42.963 1.00 36.19 246 GLY A CA 1
ATOM 1944 C C . GLY A 1 246 ? -43.116 -36.568 -41.784 1.00 36.19 246 GLY A C 1
ATOM 1945 O O . GLY A 1 246 ? -42.354 -37.526 -41.795 1.00 36.19 246 GLY A O 1
ATOM 1946 N N . GLY A 1 247 ? -44.045 -36.420 -40.843 1.00 35.03 247 GLY A N 1
ATOM 1947 C CA . GLY A 1 247 ? -44.322 -37.461 -39.857 1.00 35.03 247 GLY A CA 1
ATOM 1948 C C . GLY A 1 247 ? -45.311 -36.988 -38.810 1.00 35.03 247 GLY A C 1
ATOM 1949 O O . GLY A 1 247 ? -45.017 -36.097 -38.033 1.00 35.03 247 GLY A O 1
ATOM 1950 N N . VAL A 1 248 ? -46.512 -37.546 -38.838 1.00 42.97 248 VAL A N 1
ATOM 1951 C CA . VAL A 1 248 ? -47.633 -37.207 -37.963 1.00 42.97 248 VAL A CA 1
ATOM 1952 C C . VAL A 1 248 ? -47.357 -37.705 -36.548 1.00 42.97 248 VAL A C 1
ATOM 1954 O O . VAL A 1 248 ? -47.388 -38.911 -36.354 1.00 42.97 248 VAL A O 1
ATOM 1957 N N . GLU A 1 249 ? -47.219 -36.805 -35.574 1.00 38.22 249 GLU A N 1
ATOM 1958 C CA . GLU A 1 249 ? -47.692 -37.038 -34.203 1.00 38.22 249 GLU A CA 1
ATOM 1959 C C . GLU A 1 249 ? -48.262 -35.737 -33.619 1.00 38.22 249 GLU A C 1
ATOM 1961 O O . GLU A 1 249 ? -47.563 -34.756 -33.361 1.00 38.22 249 GLU A O 1
ATOM 1966 N N . GLU A 1 250 ? -49.587 -35.723 -33.447 1.00 49.56 250 GLU A N 1
ATOM 1967 C CA . GLU A 1 250 ? -50.331 -34.683 -32.743 1.00 49.56 250 GLU A CA 1
ATOM 1968 C C . GLU A 1 250 ? -49.932 -34.654 -31.258 1.00 49.56 250 GLU A C 1
ATOM 1970 O O . GLU A 1 250 ? -50.599 -35.232 -30.399 1.00 49.56 250 GLU A O 1
ATOM 1975 N N . MET A 1 251 ? -48.884 -33.908 -30.915 1.00 38.91 251 MET A N 1
ATOM 1976 C CA . MET A 1 251 ? -48.797 -33.332 -29.577 1.00 38.91 251 MET A CA 1
ATOM 1977 C C . MET A 1 251 ? -49.703 -32.105 -29.543 1.00 38.91 251 MET A C 1
ATOM 1979 O O . MET A 1 251 ? -49.394 -31.069 -30.137 1.00 38.91 251 MET A O 1
ATOM 1983 N N . LYS A 1 252 ? -50.833 -32.216 -28.835 1.00 48.47 252 LYS A N 1
ATOM 1984 C CA . LYS A 1 252 ? -51.655 -31.075 -28.412 1.00 48.47 252 LYS A CA 1
ATOM 1985 C C . LYS A 1 252 ? -50.806 -30.154 -27.530 1.00 48.47 252 LYS A C 1
ATOM 1987 O O . LYS A 1 252 ? -50.877 -30.214 -26.308 1.00 48.47 252 LYS A O 1
ATOM 1992 N N . LYS A 1 253 ? -49.993 -29.303 -28.154 1.00 49.09 253 LYS A N 1
ATOM 1993 C CA . LYS A 1 253 ? -49.459 -28.107 -27.514 1.00 49.09 253 LYS A CA 1
ATOM 1994 C C . LYS A 1 253 ? -50.666 -27.229 -27.218 1.00 49.09 253 LYS A C 1
ATOM 1996 O O . LYS A 1 253 ? -51.402 -26.871 -28.141 1.00 49.09 253 LYS A O 1
ATOM 2001 N N . GLU A 1 254 ? -50.905 -26.943 -25.942 1.00 58.22 254 GLU A N 1
ATOM 2002 C CA . GLU A 1 254 ? -51.838 -25.894 -25.550 1.00 58.22 254 GLU A CA 1
ATOM 2003 C C . GLU A 1 254 ? -51.448 -24.640 -26.331 1.00 58.22 254 GLU A C 1
ATOM 2005 O O . GLU A 1 254 ? -50.334 -24.130 -26.202 1.00 58.22 254 GLU A O 1
ATOM 2010 N N . LYS A 1 255 ? -52.316 -24.222 -27.257 1.00 63.06 255 LYS A N 1
ATOM 2011 C CA . LYS A 1 255 ? -52.062 -23.035 -28.066 1.00 63.06 255 LYS A CA 1
ATOM 2012 C C . LYS A 1 255 ? -52.011 -21.868 -27.091 1.00 63.06 255 LYS A C 1
ATOM 2014 O O . LYS A 1 255 ? -53.024 -21.561 -26.468 1.00 63.06 255 LYS A O 1
ATOM 2019 N N . SER A 1 256 ? -50.841 -21.250 -26.943 1.00 70.81 256 SER A N 1
ATOM 2020 C CA . SER A 1 256 ? -50.693 -20.017 -26.177 1.00 70.81 256 SER A CA 1
ATOM 2021 C C . SER A 1 256 ? -51.703 -19.007 -26.719 1.00 70.81 256 SER A C 1
ATOM 2023 O O . SER A 1 256 ? -51.662 -18.676 -27.907 1.00 70.81 256 SER A O 1
ATOM 2025 N N . LEU A 1 257 ? -52.645 -18.585 -25.877 1.00 78.00 257 LEU A N 1
ATOM 2026 C CA . LEU A 1 257 ? -53.734 -17.710 -26.287 1.00 78.00 257 LEU A CA 1
ATOM 2027 C C . LEU A 1 257 ? -53.160 -16.365 -26.743 1.00 78.00 257 LEU A C 1
ATOM 2029 O O . LEU A 1 257 ? -52.503 -15.669 -25.969 1.00 78.00 257 LEU A O 1
ATOM 2033 N N . HIS A 1 258 ? -53.390 -16.009 -28.003 1.00 80.62 258 HIS A N 1
ATOM 2034 C CA . HIS A 1 258 ? -52.905 -14.753 -28.550 1.00 80.62 258 HIS A CA 1
ATOM 2035 C C . HIS A 1 258 ? -53.843 -13.606 -28.124 1.00 80.62 258 HIS A C 1
ATOM 2037 O O . HIS A 1 258 ? -55.059 -13.746 -28.265 1.00 80.62 258 HIS A O 1
ATOM 2043 N N . PRO A 1 259 ? -53.336 -12.459 -27.627 1.00 79.38 259 PRO A N 1
ATOM 2044 C CA . PRO A 1 259 ? -54.185 -11.382 -27.101 1.00 79.38 259 PRO A CA 1
ATOM 2045 C C . PRO A 1 259 ? -55.213 -10.820 -28.094 1.00 79.38 259 PRO A C 1
ATOM 2047 O O . PRO A 1 259 ? -56.266 -10.351 -27.679 1.00 79.38 259 PRO A O 1
ATOM 2050 N N . LEU A 1 260 ? -54.934 -10.885 -29.401 1.00 81.56 260 LEU A N 1
ATOM 2051 C CA . LEU A 1 260 ? -55.861 -10.438 -30.452 1.00 81.56 260 LEU A CA 1
ATOM 2052 C C . LEU A 1 260 ? -57.011 -11.419 -30.721 1.00 81.56 260 LEU A C 1
ATOM 2054 O O . LEU A 1 260 ? -57.987 -11.035 -31.360 1.00 81.56 260 LEU A O 1
ATOM 2058 N N . ASP A 1 261 ? -56.920 -12.653 -30.223 1.00 80.88 261 ASP A N 1
ATOM 2059 C CA . ASP A 1 261 ? -57.980 -13.655 -30.376 1.00 80.88 261 ASP A CA 1
ATOM 2060 C C . ASP A 1 261 ? -59.068 -13.506 -29.297 1.00 80.88 261 ASP A C 1
ATOM 2062 O O . ASP A 1 261 ? -60.119 -14.148 -29.375 1.00 80.88 261 ASP A O 1
ATOM 2066 N N . ILE A 1 262 ? -58.835 -12.650 -28.295 1.00 85.50 262 ILE A N 1
ATOM 2067 C CA . ILE A 1 262 ? -59.773 -12.352 -27.214 1.00 85.50 262 ILE A CA 1
ATOM 2068 C C . ILE A 1 262 ? -60.655 -11.176 -27.640 1.00 85.50 262 ILE A C 1
ATOM 2070 O O . ILE A 1 262 ? -60.275 -10.012 -27.529 1.00 85.50 262 ILE A O 1
ATOM 2074 N N . ASP A 1 263 ? -61.863 -11.484 -28.104 1.00 85.31 263 ASP A N 1
ATOM 2075 C CA . ASP A 1 263 ? -62.921 -10.495 -28.306 1.00 85.31 263 ASP A CA 1
ATOM 2076 C C . ASP A 1 263 ? -63.945 -10.501 -27.156 1.00 85.31 263 ASP A C 1
ATOM 2078 O O . ASP A 1 263 ? -63.922 -11.347 -26.259 1.00 85.31 263 ASP A O 1
ATOM 2082 N N . ALA A 1 264 ? -64.879 -9.545 -27.186 1.00 84.88 264 ALA A N 1
ATOM 2083 C CA . ALA A 1 264 ? -65.895 -9.367 -26.145 1.00 84.88 264 ALA A CA 1
ATOM 2084 C C . ALA A 1 264 ? -66.797 -10.601 -25.920 1.00 84.88 264 ALA A C 1
ATOM 2086 O O . ALA A 1 264 ? -67.461 -10.691 -24.890 1.00 84.88 264 ALA A O 1
ATOM 2087 N N . TYR A 1 265 ? -66.819 -11.555 -26.857 1.00 83.50 265 TYR A N 1
ATOM 2088 C CA . TYR A 1 265 ? -67.631 -12.772 -26.790 1.00 83.50 265 TYR A CA 1
ATOM 2089 C C . TYR A 1 265 ? -66.785 -14.051 -26.749 1.00 83.50 265 TYR A C 1
ATOM 2091 O O . TYR A 1 265 ? -67.324 -15.153 -26.882 1.00 83.50 265 TYR A O 1
ATOM 2099 N N . TRP A 1 266 ? -65.470 -13.936 -26.555 1.00 86.50 266 TRP A N 1
ATOM 2100 C CA . TRP A 1 266 ? -64.550 -15.068 -26.558 1.00 86.50 266 TRP A CA 1
ATOM 2101 C C . TRP A 1 266 ? -64.891 -16.083 -25.457 1.00 86.50 266 TRP A C 1
ATOM 2103 O O . TRP A 1 266 ? -64.980 -17.279 -25.735 1.00 86.50 266 TRP A O 1
ATOM 2113 N N . LEU A 1 267 ? -65.224 -15.602 -24.251 1.00 83.38 267 LEU A N 1
ATOM 2114 C CA . LEU A 1 267 ? -65.634 -16.449 -23.122 1.00 83.38 267 LEU A CA 1
ATOM 2115 C C . LEU A 1 267 ? -66.900 -17.272 -23.416 1.00 83.38 267 LEU A C 1
ATOM 2117 O O . LEU A 1 267 ? -66.939 -18.458 -23.110 1.00 83.38 267 LEU A O 1
ATOM 2121 N N . ASN A 1 268 ? -67.906 -16.671 -24.061 1.00 80.12 268 ASN A N 1
ATOM 2122 C CA . ASN A 1 268 ? -69.176 -17.338 -24.381 1.00 80.12 268 ASN A CA 1
ATOM 2123 C C . ASN A 1 268 ? -69.025 -18.478 -25.398 1.00 80.12 268 ASN A C 1
ATOM 2125 O O . ASN A 1 268 ? -69.918 -19.310 -25.521 1.00 80.12 268 ASN A O 1
ATOM 2129 N N . ARG A 1 269 ? -67.939 -18.485 -26.180 1.00 80.69 269 ARG A N 1
ATOM 2130 C CA . ARG A 1 269 ? -67.663 -19.543 -27.163 1.00 80.69 269 ARG A CA 1
ATOM 2131 C C . ARG A 1 269 ? -66.863 -20.700 -26.577 1.00 80.69 269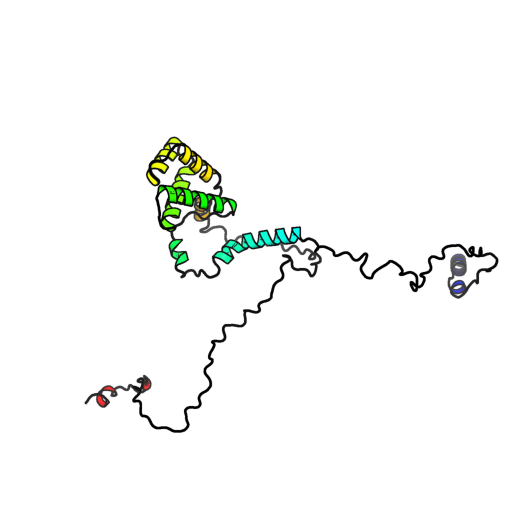 ARG A C 1
ATOM 2133 O O . ARG A 1 269 ? -66.955 -21.805 -27.100 1.00 80.69 269 ARG A O 1
ATOM 2140 N N . TYR A 1 270 ? -66.070 -20.444 -25.538 1.00 76.00 270 TYR A N 1
ATOM 2141 C CA . TYR A 1 270 ? -65.165 -21.433 -24.948 1.00 76.00 270 TYR A CA 1
ATOM 2142 C C . TYR A 1 270 ? -65.704 -22.098 -23.679 1.00 76.00 270 TYR A C 1
ATOM 2144 O O . TYR A 1 270 ? -65.170 -23.127 -23.268 1.00 76.00 270 TYR A O 1
ATOM 2152 N N . ILE A 1 271 ? -66.760 -21.551 -23.078 1.00 71.75 271 ILE A N 1
ATOM 2153 C CA . ILE A 1 271 ? -67.428 -22.123 -21.907 1.00 71.75 271 ILE A CA 1
ATOM 2154 C C . ILE A 1 271 ? -68.856 -22.517 -22.324 1.00 71.75 271 ILE A C 1
ATOM 2156 O O . ILE A 1 271 ? -69.580 -21.639 -22.796 1.00 71.75 271 ILE A O 1
ATOM 2160 N N . PRO A 1 272 ? -69.248 -23.804 -22.224 1.00 57.34 272 PRO A N 1
ATOM 2161 C CA . PRO A 1 272 ? -70.614 -24.250 -22.505 1.00 57.34 272 PRO A CA 1
ATOM 2162 C C . PRO A 1 272 ? -71.636 -23.760 -21.471 1.00 57.34 272 PRO A C 1
ATOM 2164 O O . PRO A 1 272 ? -71.256 -23.573 -20.291 1.00 57.34 272 PRO A O 1
#

Foldseek 3Di:
DVVVVVVCVVPPCVVVVPDPPDDDVVPPDPPDPPDDPVDDDDCVVVCVPPDVCPPPDDDDDPPQVVLQVVQVVVCQVCVVVVVCVVPDCPRPVVVLVPPQPDDADDPQLVVLVVVQLVLLCVQQPDDDPSVSSNLSLQLLCLLPPPVDDLVRSQVSNCVSRNDDDPVSSVVSNVSSVSNPCPPPCVVVVVVVPDDPDPDPPDDDDDDDPDPPPDPADSNNDDDPPPVVVPPPPPPCPPDDDPPPPDDDDDPPDPPPDDPVCDDPCNVVVPPD

Secondary structure (DSSP, 8-state):
-HHHHHHHHHT-HHHHTT------TTTS----TTS---PPPP-TT--TT--TTTT--PPPPTTHHHHHHHHHHHHHHHHHHHHHTT--TTSHHHHTTTT------SHHHHHHHHHHHHHHHHHH-S--HHHHHHHHHHHHHHHH-TTS-HHHHHHHHHHHH----HHHHHHHHHHHHH--STTTTHHHHTTSSSSSSS----------------SS-TT--------TTS--------------S----------PPPGGG--TTHHHHH--